Protein AF-A0AAU8K8F9-F1 (afdb_monomer)

Foldseek 3Di:
DDFDDCVLLVVADPLLSVLLVVLVVQLVVLVVQLVVLVVVLVVLVVVLVVLVVVVVVDDPVSVVSNVVSVVVSVVSVVSNLVSVLVLQFSLQLLLLSLLVLLLCLLVVHDHDDNVNNVVSNGRDALLSSLVSLPPQLCSRQVLVCQQPHDVVSVVSVVLSVVLNVLSVVLQCVQPPPPHPDHSVRSRRDGLSVSCPVPDDRSCPSNSVSSNVSSVCSSVSSSCSVDSDDGPDPPPPDD

Radius of gyration: 22.7 Å; Cα contacts (8 Å, |Δi|>4): 236; chains: 1; bounding box: 54×44×93 Å

Nearest PDB structures (foldseek):
  5n6x-assembly1_A  TM=7.831E-01  e=5.883E+00  Legionella pneumophila
  6o3e-assembly1_A  TM=3.656E-01  e=5.716E-01  Mus musculus
  6o3e-assembly1_B  TM=3.744E-01  e=8.239E-01  Mus musculus
  2b5u-assembly2_C  TM=4.979E-01  e=7.063E+00  Escherichia coli
  8dk2-assembly1_D  TM=2.639E-01  e=7.393E+00  Pseudomonas aeruginosa PA14

Solvent-accessible surface area (backbone atoms only — not comparable to full-atom values): 13123 Å² total; per-residue (Å²): 130,81,83,77,54,67,81,64,46,60,86,48,49,69,68,56,48,53,51,55,50,54,42,52,52,52,50,53,54,45,50,54,53,34,52,54,32,46,56,49,25,60,50,33,48,56,49,27,59,56,30,49,68,49,36,81,71,67,52,73,73,40,48,57,55,28,57,53,31,46,56,51,26,52,56,30,45,54,51,29,55,52,39,50,36,50,47,44,33,51,32,50,10,39,32,52,42,39,52,51,52,35,50,28,57,71,68,71,48,76,73,78,48,71,70,58,49,57,59,36,68,40,60,50,26,46,40,55,51,46,56,62,65,64,59,57,54,68,66,68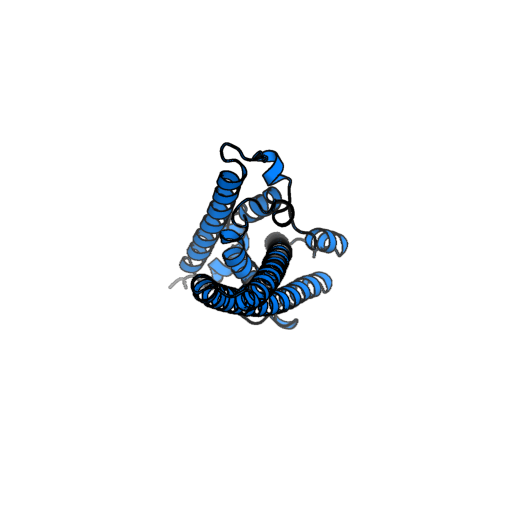,39,43,46,50,34,66,64,69,37,71,69,57,48,50,53,49,45,51,54,42,52,50,52,52,50,43,54,52,47,39,47,52,65,49,44,35,96,92,49,95,41,48,68,69,58,49,31,68,32,41,73,66,75,67,71,80,84,82,63,81,65,79,50,70,82,44,41,65,63,40,43,52,50,31,69,42,31,63,58,53,45,28,34,67,70,55,49,66,82,75,72,82,68,84,78,78,80,127

Sequence (238 aa):
MDFPGRSTLAGLSEPEYEALAAFDDVIGDLEHEWEAARATSRRLVRMMDAAERRLDNGTVALSLHFDALDQTASAALDLVSGLERLLCRYTTAYVATGLSILDRLVAGRPPLTPAELEVLRAEPSVGRLQELLEVPAEHRYAARAAASGPGELERYRDQRTQLLRSIESLYSNLTADGQAWTRVTVAAGRLSDMDDGTYDEPWADLVPPLLNLARQNPYEISVALDPGPAPDGPRRRR

Organism: NCBI:txid3156397

Structure (mmCIF, N/CA/C/O backbone):
data_AF-A0AAU8K8F9-F1
#
_entry.id   AF-A0AAU8K8F9-F1
#
loop_
_atom_site.group_PDB
_atom_site.id
_atom_site.type_symbol
_atom_site.label_atom_id
_atom_site.label_alt_id
_atom_site.label_comp_id
_atom_site.label_asym_id
_atom_site.label_entity_id
_atom_site.label_seq_id
_atom_site.pdbx_PDB_ins_code
_atom_site.Cartn_x
_atom_site.Cartn_y
_atom_site.Cartn_z
_atom_site.occupancy
_atom_site.B_iso_or_equiv
_atom_site.auth_seq_id
_atom_site.auth_comp_id
_atom_site.auth_asym_id
_atom_site.auth_atom_id
_atom_site.pdbx_PDB_model_num
ATOM 1 N N . MET A 1 1 ? 6.733 -11.418 7.492 1.00 62.06 1 MET A N 1
ATOM 2 C CA . MET A 1 1 ? 5.831 -11.919 8.548 1.00 62.06 1 MET A CA 1
ATOM 3 C C . MET A 1 1 ? 4.743 -12.651 7.816 1.00 62.06 1 MET A C 1
ATOM 5 O O . MET A 1 1 ? 4.244 -12.084 6.856 1.00 62.06 1 MET A O 1
ATOM 9 N N . ASP A 1 2 ? 4.446 -13.879 8.215 1.00 83.69 2 ASP A N 1
ATOM 10 C CA . ASP A 1 2 ? 3.395 -14.655 7.560 1.00 83.69 2 ASP A CA 1
ATOM 11 C C . ASP A 1 2 ? 2.024 -14.115 7.981 1.00 83.69 2 ASP A C 1
ATOM 13 O O . ASP A 1 2 ? 1.856 -13.667 9.124 1.00 83.69 2 ASP A O 1
ATOM 17 N N . PHE A 1 3 ? 1.053 -14.152 7.070 1.00 90.88 3 PHE A N 1
ATOM 18 C CA . PHE A 1 3 ? -0.307 -13.715 7.358 1.00 90.88 3 PHE A CA 1
ATOM 19 C C . PHE A 1 3 ? -0.928 -14.550 8.497 1.00 90.88 3 PHE A C 1
ATOM 21 O O . PHE A 1 3 ? -0.866 -15.785 8.464 1.00 90.88 3 PHE A O 1
ATOM 28 N N . PRO A 1 4 ? -1.542 -13.926 9.523 1.00 90.88 4 PRO A N 1
ATOM 29 C CA . PRO A 1 4 ? -2.139 -14.660 10.631 1.00 90.88 4 PRO A CA 1
ATOM 30 C C . PRO A 1 4 ? -3.297 -15.567 10.192 1.00 90.88 4 PRO A C 1
ATOM 32 O O . PRO A 1 4 ? -4.209 -15.161 9.470 1.00 90.88 4 PRO A O 1
ATOM 35 N N . GLY A 1 5 ? -3.315 -16.799 10.703 1.00 90.94 5 GLY A N 1
ATOM 36 C CA . GLY A 1 5 ? -4.408 -17.738 10.447 1.00 90.94 5 GLY A CA 1
ATOM 37 C C . GLY A 1 5 ? -5.750 -17.274 11.030 1.00 90.94 5 GLY A C 1
ATOM 38 O O . GLY A 1 5 ? -5.803 -16.493 11.984 1.00 90.94 5 GLY A O 1
ATOM 39 N N . ARG A 1 6 ? -6.858 -17.815 10.504 1.00 91.75 6 ARG A N 1
ATOM 40 C CA . ARG A 1 6 ? -8.232 -17.455 10.911 1.00 91.75 6 ARG A CA 1
ATOM 41 C C . ARG A 1 6 ? -8.471 -17.516 12.422 1.00 91.75 6 ARG A C 1
ATOM 43 O O . ARG A 1 6 ? -9.186 -16.673 12.954 1.00 91.75 6 ARG A O 1
ATOM 50 N N . SER A 1 7 ? -7.856 -18.472 13.121 1.00 90.31 7 SER A N 1
ATOM 51 C CA . SER A 1 7 ? -7.960 -18.610 14.581 1.00 90.31 7 SER A CA 1
ATOM 52 C C . SER A 1 7 ? -7.385 -17.414 15.342 1.00 90.31 7 SER A C 1
ATOM 54 O O . SER A 1 7 ? -7.923 -17.038 16.377 1.00 90.31 7 SER A O 1
ATOM 56 N N . THR A 1 8 ? -6.317 -16.802 14.829 1.00 90.12 8 THR A N 1
ATOM 57 C CA . THR A 1 8 ? -5.676 -15.616 15.418 1.00 90.12 8 THR A CA 1
ATOM 58 C C . THR A 1 8 ? -6.502 -14.351 15.176 1.00 90.12 8 THR A C 1
ATOM 60 O O . THR A 1 8 ? -6.462 -13.418 15.970 1.00 90.12 8 THR A O 1
ATOM 63 N N . LEU A 1 9 ? -7.299 -14.334 14.105 1.00 91.88 9 LEU A N 1
ATOM 64 C CA . LEU A 1 9 ? -8.176 -13.226 13.719 1.00 91.88 9 LEU A CA 1
ATOM 65 C C . LEU A 1 9 ? -9.661 -13.553 13.949 1.00 91.88 9 LEU A C 1
ATOM 67 O O . LEU A 1 9 ? -10.530 -13.066 13.227 1.00 91.88 9 LEU A O 1
ATOM 71 N N . ALA A 1 10 ? -9.976 -14.389 14.943 1.00 88.75 10 ALA A N 1
ATOM 72 C CA . ALA A 1 10 ? -11.322 -14.933 15.145 1.00 88.75 10 ALA A CA 1
ATOM 73 C C . ALA A 1 10 ? -12.407 -13.870 15.418 1.00 88.75 10 ALA A C 1
ATOM 75 O O . ALA A 1 10 ? -13.578 -14.112 15.140 1.00 88.75 10 ALA A O 1
ATOM 76 N N . GLY A 1 11 ? -12.040 -12.687 15.927 1.00 88.56 11 GLY A N 1
ATOM 77 C CA . GLY A 1 11 ? -12.973 -11.570 16.132 1.00 88.56 11 GLY A CA 1
ATOM 78 C C . GLY A 1 11 ? -13.193 -10.670 14.907 1.00 88.56 11 GLY A C 1
ATOM 79 O O . GLY A 1 11 ? -13.899 -9.663 15.003 1.00 88.56 11 GLY A O 1
ATOM 80 N N . LEU A 1 12 ? -12.605 -11.006 13.755 1.00 95.75 12 LEU A N 1
ATOM 81 C CA . LEU A 1 12 ? -12.994 -10.429 12.469 1.00 95.75 12 LEU A CA 1
ATOM 82 C C . LEU A 1 12 ? -14.210 -11.153 11.896 1.00 95.75 12 LEU A C 1
ATOM 84 O O . LEU A 1 12 ? -14.333 -12.381 12.002 1.00 95.75 12 LEU A O 1
ATOM 88 N N . SER A 1 13 ? -15.075 -10.396 11.224 1.00 96.56 13 SER A N 1
ATOM 89 C CA . SER A 1 13 ? -16.074 -10.999 10.344 1.00 96.56 13 SER A CA 1
ATOM 90 C C . SER A 1 13 ? -15.395 -11.724 9.178 1.00 96.56 13 SER A C 1
ATOM 92 O O . SER A 1 13 ? -14.243 -11.439 8.846 1.00 96.56 13 SER A O 1
ATOM 94 N N . GLU A 1 14 ? -16.102 -12.670 8.557 1.00 96.38 14 GLU A N 1
ATOM 95 C CA . GLU A 1 14 ? -15.572 -13.393 7.393 1.00 96.38 14 GLU A CA 1
ATOM 96 C C . GLU A 1 14 ? -15.146 -12.449 6.255 1.00 96.38 14 GLU A C 1
ATOM 98 O O . GLU A 1 14 ? -14.004 -12.562 5.816 1.00 96.38 14 GLU A O 1
ATOM 103 N N . PRO A 1 15 ? -15.955 -11.441 5.859 1.00 97.19 15 PRO A N 1
ATOM 104 C CA . PRO A 1 15 ? -15.568 -10.531 4.782 1.00 97.19 15 PRO A CA 1
ATOM 105 C C . PRO A 1 15 ? -14.297 -9.725 5.079 1.00 97.19 15 PRO A C 1
ATOM 107 O O . PRO A 1 15 ? -13.499 -9.474 4.184 1.00 97.19 15 PRO A O 1
ATOM 110 N N . GLU A 1 16 ? -14.084 -9.315 6.332 1.00 97.88 16 GLU A N 1
ATOM 111 C CA . GLU A 1 16 ? -12.874 -8.580 6.721 1.00 97.88 16 GLU A CA 1
ATOM 112 C C . GLU A 1 16 ? -11.628 -9.462 6.671 1.00 97.88 16 GLU A C 1
ATOM 114 O O . GLU A 1 16 ? -10.577 -9.010 6.222 1.00 97.88 16 GLU A O 1
ATOM 119 N N . TYR A 1 17 ? -11.744 -10.712 7.128 1.00 97.50 17 TYR A N 1
ATOM 120 C CA . TYR A 1 17 ? -10.649 -11.673 7.054 1.00 97.50 17 TYR A CA 1
ATOM 121 C C . TYR A 1 17 ? -10.282 -11.974 5.598 1.00 97.50 17 TYR A C 1
ATOM 123 O O . TYR A 1 17 ? -9.114 -11.858 5.232 1.00 97.50 17 TYR A O 1
ATOM 131 N N . GLU A 1 18 ? -11.277 -12.294 4.766 1.00 96.62 18 GLU A N 1
ATOM 132 C CA . GLU A 1 18 ? -11.080 -12.571 3.340 1.00 96.62 18 GLU A CA 1
ATOM 133 C C . GLU A 1 18 ? -10.477 -11.371 2.603 1.00 96.62 18 GLU A C 1
ATOM 135 O O . GLU A 1 18 ? -9.586 -11.549 1.776 1.00 96.62 18 GLU A O 1
ATOM 140 N N . ALA A 1 19 ? -10.907 -10.144 2.921 1.00 97.25 19 ALA A N 1
ATOM 141 C CA . ALA A 1 19 ? -10.340 -8.940 2.324 1.00 97.25 19 ALA A CA 1
ATOM 142 C C . ALA A 1 19 ? -8.848 -8.783 2.655 1.00 97.25 19 ALA A C 1
ATOM 144 O O . ALA A 1 19 ? -8.050 -8.559 1.748 1.00 97.25 19 ALA A O 1
ATOM 145 N N . LEU A 1 20 ? -8.461 -8.919 3.931 1.00 97.25 20 LEU A N 1
ATOM 146 C CA . LEU A 1 20 ? -7.058 -8.812 4.348 1.00 97.25 20 LEU A CA 1
ATOM 147 C C . LEU A 1 20 ? -6.196 -9.927 3.738 1.00 97.25 20 LEU A C 1
ATOM 149 O O . LEU A 1 20 ? -5.110 -9.637 3.249 1.00 97.25 20 LEU A O 1
ATOM 153 N N . ALA A 1 21 ? -6.691 -11.169 3.727 1.00 96.69 21 ALA A N 1
ATOM 154 C CA . ALA A 1 21 ? -5.981 -12.305 3.139 1.00 96.69 21 ALA A CA 1
ATOM 155 C C . ALA A 1 21 ? -5.769 -12.115 1.629 1.00 96.69 21 ALA A C 1
ATOM 157 O O . ALA A 1 21 ? -4.656 -12.258 1.138 1.00 96.69 21 ALA A O 1
ATOM 158 N N . ALA A 1 22 ? -6.811 -11.693 0.905 1.00 96.81 22 ALA A N 1
ATOM 159 C CA . ALA A 1 22 ? -6.713 -11.440 -0.529 1.00 96.81 22 ALA A CA 1
ATOM 160 C C . ALA A 1 22 ? -5.727 -10.310 -0.866 1.00 96.81 22 ALA A C 1
ATOM 162 O O . ALA A 1 22 ? -5.051 -10.378 -1.890 1.00 96.81 22 ALA A O 1
ATOM 163 N N . PHE A 1 23 ? -5.638 -9.264 -0.035 1.00 97.44 23 PHE A N 1
ATOM 164 C CA . PHE A 1 23 ? -4.612 -8.236 -0.216 1.00 97.44 23 PHE A CA 1
ATOM 165 C C . PHE A 1 23 ? -3.202 -8.777 0.013 1.00 97.44 23 PHE A C 1
ATOM 167 O O . PHE A 1 23 ? -2.311 -8.432 -0.760 1.00 97.44 23 PHE A O 1
ATOM 174 N N . ASP A 1 24 ? -3.005 -9.595 1.049 1.00 95.94 24 ASP A N 1
ATOM 175 C CA . ASP A 1 24 ? -1.705 -10.194 1.359 1.00 95.94 24 ASP A CA 1
ATOM 176 C C . ASP A 1 24 ? -1.206 -11.074 0.205 1.00 95.94 24 ASP A C 1
ATOM 178 O O . ASP A 1 24 ? -0.086 -10.875 -0.267 1.00 95.94 24 ASP A O 1
ATOM 182 N N . ASP A 1 25 ? -2.079 -11.941 -0.320 1.00 96.31 25 ASP A N 1
ATOM 183 C CA . ASP A 1 25 ? -1.790 -12.807 -1.467 1.00 96.31 25 ASP A CA 1
ATOM 184 C C . ASP A 1 25 ? -1.427 -11.983 -2.714 1.00 96.31 25 ASP A C 1
ATOM 186 O O . ASP A 1 25 ? -0.367 -12.176 -3.310 1.00 96.31 25 ASP A O 1
ATOM 190 N N . VAL A 1 26 ? -2.267 -11.004 -3.083 1.00 96.94 26 VAL A N 1
ATOM 191 C CA . VAL A 1 26 ? -2.041 -10.160 -4.272 1.00 96.94 26 VAL A CA 1
ATOM 192 C C . VAL A 1 26 ? -0.736 -9.378 -4.167 1.00 96.94 26 VAL A C 1
ATOM 194 O O . VAL A 1 26 ? -0.014 -9.246 -5.152 1.00 96.94 26 VAL A O 1
ATOM 197 N N . ILE A 1 27 ? -0.425 -8.833 -2.993 1.00 95.75 27 ILE A N 1
ATOM 198 C CA . ILE A 1 27 ? 0.813 -8.079 -2.783 1.00 95.75 27 ILE A CA 1
ATOM 199 C C . ILE A 1 27 ? 2.029 -9.004 -2.831 1.00 95.75 27 ILE A C 1
ATOM 201 O O . ILE A 1 27 ? 3.025 -8.638 -3.453 1.00 95.75 27 ILE A O 1
ATOM 205 N N . GLY A 1 28 ? 1.934 -10.205 -2.253 1.00 95.25 28 GLY A N 1
ATOM 206 C CA . GLY A 1 28 ? 2.978 -11.223 -2.348 1.00 95.25 28 GLY A CA 1
ATOM 207 C C . GLY A 1 28 ? 3.293 -11.604 -3.796 1.00 95.25 28 GLY A C 1
ATOM 208 O O . GLY A 1 28 ? 4.461 -11.581 -4.194 1.00 95.25 28 GLY A O 1
ATOM 209 N N . ASP A 1 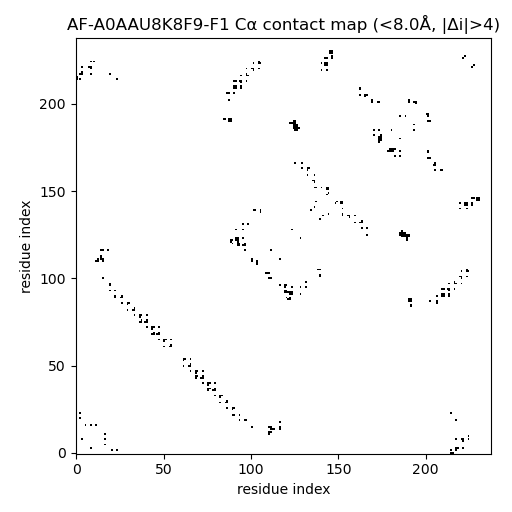29 ? 2.260 -11.876 -4.596 1.00 96.88 29 ASP A N 1
ATOM 210 C CA . ASP A 1 29 ? 2.400 -12.192 -6.020 1.00 96.88 29 ASP A CA 1
ATOM 211 C C . ASP A 1 29 ? 3.001 -11.012 -6.803 1.00 96.88 29 ASP A C 1
ATOM 213 O O . ASP A 1 29 ? 3.947 -11.181 -7.575 1.00 96.88 29 ASP A O 1
ATOM 217 N N . LEU A 1 30 ? 2.503 -9.792 -6.574 1.00 96.12 30 LEU A N 1
ATOM 218 C CA . LEU A 1 30 ? 2.995 -8.593 -7.258 1.00 96.12 30 LEU A CA 1
ATOM 219 C C . LEU A 1 30 ? 4.447 -8.261 -6.905 1.00 96.12 30 LEU A C 1
ATOM 221 O O . LEU A 1 30 ? 5.194 -7.843 -7.786 1.00 96.12 30 LEU A O 1
ATOM 225 N N . GLU A 1 31 ? 4.867 -8.435 -5.651 1.00 94.06 31 GLU A N 1
ATOM 226 C CA . GLU A 1 31 ? 6.264 -8.234 -5.255 1.00 94.06 31 GLU A CA 1
ATOM 227 C C . GLU A 1 31 ? 7.185 -9.225 -5.961 1.00 94.06 31 GLU A C 1
ATOM 229 O O . GLU A 1 31 ? 8.240 -8.827 -6.458 1.00 94.06 31 GLU A O 1
ATOM 234 N N . HIS A 1 32 ? 6.774 -10.492 -6.058 1.00 95.31 32 HIS A N 1
ATOM 235 C CA . HIS A 1 32 ? 7.549 -11.510 -6.759 1.00 95.31 32 HIS A CA 1
ATOM 236 C C . HIS A 1 32 ? 7.735 -11.161 -8.240 1.00 95.31 32 HIS A C 1
ATOM 238 O O . HIS A 1 32 ? 8.862 -11.147 -8.749 1.00 95.31 32 HIS A O 1
ATOM 244 N N . GLU A 1 33 ? 6.640 -10.825 -8.922 1.00 97.44 33 GLU A N 1
ATOM 245 C CA . GLU A 1 33 ? 6.670 -10.441 -10.334 1.00 97.44 33 GLU A CA 1
ATOM 246 C C . GLU A 1 33 ? 7.468 -9.151 -10.554 1.00 97.44 33 GLU A C 1
ATOM 248 O O . GLU A 1 33 ? 8.258 -9.049 -11.496 1.00 97.44 33 GLU A O 1
ATOM 253 N N . TRP A 1 34 ? 7.335 -8.174 -9.657 1.00 94.56 34 TRP A N 1
ATOM 254 C CA . TRP A 1 34 ? 8.087 -6.925 -9.719 1.00 94.56 34 TRP A CA 1
ATOM 255 C C . TRP A 1 34 ? 9.595 -7.146 -9.564 1.00 94.56 34 TRP A C 1
ATOM 257 O O . TRP A 1 34 ? 10.388 -6.610 -10.343 1.00 94.56 34 TRP A O 1
ATOM 267 N N . GLU A 1 35 ? 10.022 -7.974 -8.609 1.00 94.00 35 GLU A N 1
ATOM 268 C CA . GLU A 1 35 ? 11.433 -8.324 -8.437 1.00 94.00 35 GLU A CA 1
ATOM 269 C C . GLU A 1 35 ? 11.998 -9.047 -9.669 1.00 94.00 35 GLU A C 1
ATOM 271 O O . GLU A 1 35 ? 13.098 -8.718 -10.139 1.00 94.00 35 GLU A O 1
ATOM 276 N N . ALA A 1 36 ? 11.234 -9.986 -10.237 1.00 96.62 36 ALA A N 1
ATOM 277 C CA . ALA A 1 36 ? 11.601 -10.701 -11.456 1.00 96.62 36 ALA A CA 1
ATOM 278 C C . ALA A 1 36 ? 11.727 -9.755 -12.666 1.00 96.62 36 ALA A C 1
ATOM 280 O O . ALA A 1 36 ? 12.718 -9.814 -13.414 1.00 96.62 36 ALA A O 1
ATOM 281 N N . ALA A 1 37 ? 10.773 -8.835 -12.832 1.00 95.25 37 ALA A N 1
ATOM 282 C CA . ALA A 1 37 ? 10.792 -7.815 -13.875 1.00 95.25 37 ALA A CA 1
ATOM 283 C C . ALA A 1 37 ? 12.002 -6.881 -13.718 1.00 95.25 37 ALA A C 1
ATOM 285 O O . ALA A 1 37 ? 12.750 -6.670 -14.678 1.00 95.25 37 ALA A O 1
ATOM 286 N N . ARG A 1 38 ? 12.295 -6.407 -12.499 1.00 93.69 38 ARG A N 1
ATOM 287 C CA . ARG A 1 38 ? 13.470 -5.560 -12.222 1.00 93.69 38 ARG A CA 1
ATOM 288 C C . ARG A 1 38 ? 14.785 -6.267 -12.508 1.00 93.69 38 ARG A C 1
ATOM 290 O O . ARG A 1 38 ? 15.698 -5.664 -13.077 1.00 93.69 38 ARG A O 1
ATOM 297 N N . ALA A 1 39 ? 14.915 -7.537 -12.130 1.00 95.56 39 ALA A N 1
ATOM 298 C CA . ALA A 1 39 ? 16.106 -8.324 -12.436 1.00 95.56 39 ALA A CA 1
ATOM 299 C C . ALA A 1 39 ? 16.315 -8.456 -13.955 1.00 95.56 39 ALA A C 1
ATOM 301 O O . ALA A 1 39 ? 17.440 -8.301 -14.448 1.00 95.56 39 ALA A O 1
ATOM 302 N N . THR A 1 40 ? 15.226 -8.680 -14.693 1.00 96.12 40 THR A N 1
ATOM 303 C CA . THR A 1 40 ? 15.224 -8.779 -16.156 1.00 96.12 40 THR A CA 1
ATOM 304 C C . THR A 1 40 ? 15.587 -7.451 -16.814 1.00 96.12 40 THR A C 1
ATOM 306 O O . THR A 1 40 ? 16.508 -7.427 -17.632 1.00 96.12 40 THR A O 1
ATOM 309 N N . SER A 1 41 ? 14.959 -6.346 -16.408 1.00 94.31 41 SER A N 1
ATOM 310 C CA . SER A 1 41 ? 15.266 -4.996 -16.896 1.00 94.31 41 SER A CA 1
ATOM 311 C C . SER A 1 41 ? 16.744 -4.640 -16.678 1.00 94.31 41 SER A C 1
ATOM 313 O O . SER A 1 41 ? 17.465 -4.352 -17.633 1.00 94.31 41 SER A O 1
ATOM 315 N N . ARG A 1 42 ? 17.281 -4.825 -15.460 1.00 94.00 42 ARG A N 1
ATOM 316 C CA . ARG A 1 42 ? 18.715 -4.591 -15.168 1.00 94.00 42 ARG A CA 1
ATOM 317 C C . ARG A 1 42 ? 19.654 -5.443 -16.021 1.00 94.00 42 ARG A C 1
ATOM 319 O O . ARG A 1 42 ? 20.785 -5.047 -16.305 1.00 94.00 42 ARG A O 1
ATOM 326 N N . ARG A 1 43 ? 19.257 -6.670 -16.369 1.00 96.31 43 ARG A N 1
ATOM 327 C CA . ARG A 1 43 ? 20.040 -7.520 -17.277 1.00 96.31 43 ARG A CA 1
ATOM 328 C C . ARG A 1 43 ? 20.036 -6.942 -18.693 1.00 96.31 43 ARG A C 1
ATOM 330 O O . ARG A 1 43 ? 21.108 -6.870 -19.284 1.00 96.31 43 ARG A O 1
ATOM 337 N N . LEU A 1 44 ? 18.874 -6.537 -19.202 1.00 94.00 44 LEU A N 1
ATOM 338 C CA . LEU A 1 44 ? 18.714 -5.981 -20.548 1.00 94.00 44 LEU A CA 1
ATOM 339 C C . LEU A 1 44 ? 19.471 -4.663 -20.717 1.00 94.00 44 LEU A C 1
ATOM 341 O O . LEU A 1 44 ? 20.231 -4.550 -21.671 1.00 94.00 44 LEU A O 1
ATOM 345 N N . VAL A 1 45 ? 19.388 -3.750 -19.744 1.00 90.69 45 VAL A N 1
ATOM 346 C CA . VAL A 1 45 ? 20.170 -2.499 -19.742 1.00 90.69 45 VAL A CA 1
ATOM 347 C C . VAL A 1 45 ? 21.671 -2.792 -19.843 1.00 90.69 45 VAL A C 1
ATOM 349 O O . VAL A 1 45 ? 22.348 -2.286 -20.7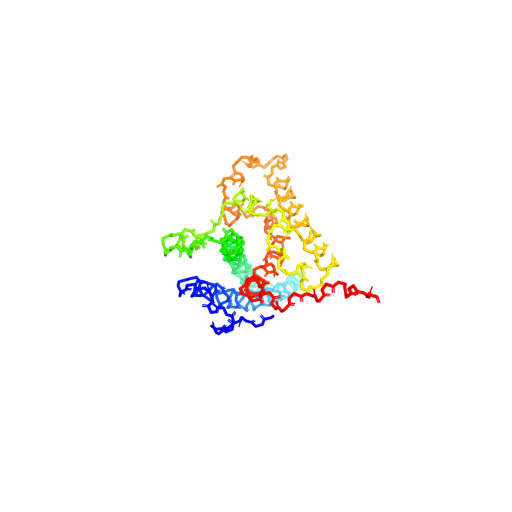27 1.00 90.69 45 VAL A O 1
ATOM 352 N N . ARG A 1 46 ? 22.201 -3.729 -19.043 1.00 92.75 46 ARG A N 1
ATOM 353 C CA . ARG A 1 46 ? 23.627 -4.110 -19.133 1.00 92.75 46 ARG A CA 1
ATOM 354 C C . ARG A 1 46 ? 24.015 -4.723 -20.480 1.00 92.75 46 ARG A C 1
ATOM 356 O O . ARG A 1 46 ? 25.160 -4.579 -20.914 1.00 92.75 46 ARG A O 1
ATOM 363 N N . MET A 1 47 ? 23.105 -5.466 -21.113 1.00 92.44 47 MET A N 1
ATOM 364 C CA . MET A 1 47 ? 23.327 -6.014 -22.453 1.00 92.44 47 MET A CA 1
ATOM 365 C C . MET A 1 47 ? 23.329 -4.903 -23.503 1.00 92.44 47 MET A C 1
ATOM 367 O O . MET A 1 47 ? 24.194 -4.922 -24.378 1.00 92.44 47 MET A O 1
ATOM 371 N N . MET A 1 48 ? 22.414 -3.940 -23.379 1.00 91.19 48 MET A N 1
ATOM 372 C CA . MET A 1 48 ? 22.320 -2.749 -24.219 1.00 91.19 48 MET A CA 1
ATOM 373 C C . MET A 1 48 ? 23.597 -1.906 -24.116 1.00 91.19 48 MET A C 1
ATOM 375 O O . MET A 1 48 ? 24.247 -1.715 -25.138 1.00 91.19 48 MET A O 1
ATOM 379 N N . ASP A 1 49 ? 24.068 -1.575 -22.906 1.00 89.06 49 ASP A N 1
ATOM 380 C CA . ASP A 1 49 ? 25.341 -0.861 -22.683 1.00 89.06 49 ASP A CA 1
ATOM 381 C C . ASP A 1 49 ? 26.533 -1.586 -23.338 1.00 89.06 49 ASP A C 1
ATOM 383 O O . ASP A 1 49 ? 27.503 -0.993 -23.812 1.00 89.06 49 ASP A O 1
ATOM 387 N N . ALA A 1 50 ? 26.516 -2.924 -23.328 1.00 88.12 50 ALA A N 1
ATOM 388 C CA . ALA A 1 50 ? 27.559 -3.729 -23.954 1.00 88.12 50 ALA A CA 1
ATOM 389 C C . ALA A 1 50 ? 27.442 -3.778 -25.485 1.00 88.12 50 ALA A C 1
ATOM 391 O O . ALA A 1 50 ? 28.460 -3.968 -26.153 1.00 88.12 50 ALA A O 1
ATOM 392 N N . ALA A 1 51 ? 26.236 -3.659 -26.038 1.00 86.56 51 ALA A N 1
ATOM 393 C CA . ALA A 1 51 ? 26.002 -3.552 -27.473 1.00 86.56 51 ALA A CA 1
ATOM 394 C C . ALA A 1 51 ? 26.359 -2.152 -27.993 1.00 86.56 51 ALA A C 1
ATOM 396 O O . ALA A 1 51 ? 27.039 -2.063 -29.013 1.00 86.56 51 ALA A O 1
ATOM 397 N N . GLU A 1 52 ? 26.026 -1.099 -27.245 1.00 85.00 52 GLU A N 1
ATOM 398 C CA . GLU A 1 52 ? 26.380 0.296 -27.533 1.00 85.00 52 GLU A CA 1
ATOM 399 C C . GLU A 1 52 ? 27.898 0.464 -27.684 1.00 85.00 52 GLU A C 1
ATOM 401 O O . GLU A 1 52 ? 28.388 0.869 -28.735 1.00 85.00 52 GLU A O 1
ATOM 406 N N . ARG A 1 53 ? 28.676 -0.029 -26.708 1.00 83.19 53 ARG A N 1
ATOM 407 C CA . ARG A 1 53 ? 30.153 -0.027 -26.771 1.00 83.19 53 ARG A CA 1
ATOM 408 C C . ARG A 1 53 ? 30.734 -0.754 -27.987 1.00 83.19 53 ARG A C 1
ATOM 410 O O . ARG A 1 53 ? 31.890 -0.542 -28.350 1.00 83.19 53 ARG A O 1
ATOM 417 N N . ARG A 1 54 ? 29.995 -1.697 -28.580 1.00 78.25 54 ARG A N 1
ATOM 418 C CA . ARG A 1 54 ? 30.422 -2.394 -29.805 1.00 78.25 54 ARG A CA 1
ATOM 419 C C . ARG A 1 54 ? 30.039 -1.602 -31.051 1.00 78.25 54 ARG A C 1
ATOM 421 O O . ARG A 1 54 ? 30.788 -1.651 -32.022 1.00 78.25 54 ARG A O 1
ATOM 428 N N . LEU A 1 55 ? 28.926 -0.876 -31.013 1.00 75.38 55 LEU A N 1
ATOM 429 C CA . LEU A 1 55 ? 28.452 0.017 -32.071 1.00 75.38 55 LEU A CA 1
ATOM 430 C C . LEU A 1 55 ? 29.462 1.119 -32.391 1.00 75.38 55 LEU A C 1
ATOM 432 O O . LEU A 1 55 ? 29.713 1.370 -33.569 1.00 75.38 55 LEU A O 1
ATOM 436 N N . ASP A 1 56 ? 30.138 1.646 -31.366 1.00 68.31 56 ASP A N 1
ATOM 437 C CA . ASP A 1 56 ? 31.255 2.593 -31.505 1.00 68.31 56 ASP A CA 1
ATOM 438 C C . ASP A 1 56 ? 32.406 2.061 -32.387 1.00 68.31 56 ASP A C 1
ATOM 440 O O . ASP A 1 56 ? 33.197 2.836 -32.923 1.00 68.31 56 ASP A O 1
ATOM 444 N N . ASN A 1 57 ? 32.483 0.738 -32.596 1.00 67.50 57 ASN A N 1
ATOM 445 C CA . ASN A 1 57 ? 33.484 0.071 -33.438 1.00 67.50 57 ASN A CA 1
ATOM 446 C C . ASN A 1 57 ? 32.977 -0.282 -34.859 1.00 67.50 57 ASN A C 1
ATOM 448 O O . ASN A 1 57 ? 33.694 -0.934 -35.618 1.00 67.50 57 ASN A O 1
ATOM 452 N N . GLY A 1 58 ? 31.767 0.158 -35.232 1.00 60.25 58 GLY A N 1
ATOM 453 C CA . GLY A 1 58 ? 31.323 0.359 -36.618 1.00 60.25 58 GLY A CA 1
ATOM 454 C C . GLY A 1 58 ? 30.991 -0.884 -37.454 1.00 60.25 58 GLY A C 1
ATOM 455 O O . GLY A 1 58 ? 31.761 -1.254 -38.335 1.00 60.25 58 GLY A O 1
ATOM 456 N N . THR A 1 59 ? 29.792 -1.468 -37.29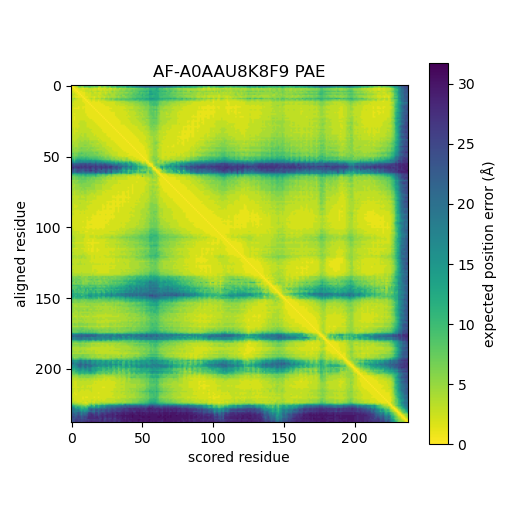1 1.00 63.72 59 THR A N 1
ATOM 457 C CA . THR A 1 59 ? 29.132 -2.291 -38.339 1.00 63.72 59 THR A CA 1
ATOM 458 C C . THR A 1 59 ? 27.596 -2.260 -38.241 1.00 63.72 59 THR A C 1
ATOM 460 O O . THR A 1 59 ? 27.033 -2.178 -37.155 1.00 63.72 59 THR A O 1
ATOM 463 N N . VAL A 1 60 ? 26.899 -2.400 -39.380 1.00 62.66 60 VAL A N 1
ATOM 464 C CA . VAL A 1 60 ? 25.417 -2.393 -39.489 1.00 62.66 60 VAL A CA 1
ATOM 465 C C . VAL A 1 60 ? 24.744 -3.515 -38.678 1.00 62.66 60 VAL A C 1
ATOM 467 O O . VAL A 1 60 ? 23.685 -3.308 -38.097 1.00 62.66 60 VAL A O 1
ATOM 470 N N . ALA A 1 61 ? 25.365 -4.696 -38.577 1.00 62.75 61 ALA A N 1
ATOM 471 C CA . ALA A 1 61 ? 24.841 -5.804 -37.769 1.00 62.75 61 ALA A CA 1
ATOM 472 C C . ALA A 1 61 ? 24.850 -5.505 -36.256 1.00 62.75 61 ALA A C 1
ATOM 474 O O . ALA A 1 61 ? 24.032 -6.051 -35.517 1.00 62.75 61 ALA A O 1
ATOM 475 N N . LEU A 1 62 ? 25.751 -4.627 -35.796 1.00 66.38 62 LEU A N 1
ATOM 476 C CA . LEU A 1 62 ? 25.790 -4.173 -34.403 1.00 66.38 62 LEU A CA 1
ATOM 477 C C . LEU A 1 62 ? 24.665 -3.171 -34.105 1.00 66.38 62 LEU A C 1
ATOM 479 O O . LEU A 1 62 ? 24.174 -3.173 -32.981 1.00 66.38 62 LEU A O 1
ATOM 483 N N . SER A 1 63 ? 24.199 -2.421 -35.116 1.00 76.12 63 SER A N 1
ATOM 484 C CA . SER A 1 63 ? 23.003 -1.567 -35.022 1.00 76.12 63 SER A CA 1
ATOM 485 C C . SER A 1 63 ? 21.749 -2.394 -34.749 1.00 76.12 63 SER A C 1
ATOM 487 O O . SER A 1 63 ? 21.083 -2.163 -33.753 1.00 76.12 63 SER A O 1
ATOM 489 N N . LEU A 1 64 ? 21.487 -3.442 -35.547 1.00 82.38 64 LEU A N 1
ATOM 490 C CA . LEU A 1 64 ? 20.292 -4.285 -35.375 1.00 82.38 64 LEU A CA 1
ATOM 491 C C . LEU A 1 64 ? 20.214 -4.930 -33.980 1.00 82.38 64 LEU A C 1
ATOM 493 O O . LEU A 1 64 ? 19.141 -5.037 -33.394 1.00 82.38 64 LEU A O 1
ATOM 497 N N . HIS A 1 65 ? 21.351 -5.396 -33.460 1.00 85.81 65 HIS A N 1
ATOM 498 C CA . HIS A 1 65 ? 21.407 -6.015 -32.138 1.00 85.81 65 HIS A CA 1
ATOM 499 C C . HIS A 1 65 ? 21.145 -5.003 -31.016 1.00 85.81 65 HIS A C 1
ATOM 501 O O . HIS A 1 65 ? 20.443 -5.334 -30.065 1.00 85.81 65 HIS A O 1
ATOM 507 N N . PHE A 1 66 ? 21.682 -3.788 -31.126 1.00 89.00 66 PHE A N 1
ATOM 508 C CA . PHE A 1 66 ? 21.401 -2.718 -30.174 1.00 89.00 66 PHE A CA 1
ATOM 509 C C . PHE A 1 66 ? 19.943 -2.272 -30.237 1.00 89.00 66 PHE A C 1
ATOM 511 O O . PHE A 1 66 ? 19.297 -2.271 -29.200 1.00 89.00 66 PHE A O 1
ATOM 518 N N . ASP A 1 67 ? 19.398 -2.022 -31.430 1.00 90.06 67 ASP A N 1
ATOM 519 C CA . ASP A 1 67 ? 18.003 -1.594 -31.603 1.00 90.06 67 ASP A CA 1
ATOM 520 C C . ASP A 1 67 ? 17.016 -2.621 -31.019 1.00 90.06 67 ASP A C 1
ATOM 522 O O . ASP A 1 67 ? 15.990 -2.263 -30.442 1.00 90.06 67 ASP A O 1
ATOM 526 N N . ALA A 1 68 ? 17.327 -3.919 -31.142 1.00 91.69 68 ALA A N 1
ATOM 527 C CA . ALA A 1 68 ? 16.536 -4.983 -30.528 1.00 91.69 68 ALA A CA 1
ATOM 528 C C . ALA A 1 68 ? 16.647 -4.988 -28.993 1.00 91.69 68 ALA A C 1
ATOM 530 O O . ALA A 1 68 ? 15.659 -5.251 -28.304 1.00 91.69 68 ALA A O 1
ATOM 531 N N . LEU A 1 69 ? 17.837 -4.720 -28.447 1.00 93.38 69 LEU A N 1
ATOM 532 C CA . LEU A 1 69 ? 18.051 -4.642 -27.001 1.00 93.38 69 LEU A CA 1
ATOM 533 C C . LEU A 1 69 ? 17.406 -3.404 -26.389 1.00 93.38 69 LEU A C 1
ATOM 535 O O . LEU A 1 69 ? 16.818 -3.539 -25.323 1.00 93.38 69 LEU A O 1
ATOM 539 N N . ASP A 1 70 ? 17.471 -2.262 -27.069 1.00 91.94 70 ASP A N 1
ATOM 540 C CA . ASP A 1 70 ? 16.813 -1.014 -26.682 1.00 91.94 70 ASP A CA 1
ATOM 541 C C . ASP A 1 70 ? 15.297 -1.219 -26.573 1.00 91.94 70 ASP A C 1
ATOM 543 O O . ASP A 1 70 ? 14.738 -1.119 -25.484 1.00 91.94 70 ASP A O 1
ATOM 547 N N . GLN A 1 71 ? 14.653 -1.708 -27.640 1.00 94.06 71 GLN A N 1
ATOM 548 C CA . GLN A 1 71 ? 13.215 -2.013 -27.625 1.00 94.06 71 GLN A CA 1
ATOM 549 C C . GLN A 1 71 ? 12.824 -3.021 -26.533 1.00 94.06 71 GLN A C 1
ATOM 551 O O . GLN A 1 71 ? 11.784 -2.879 -25.888 1.00 94.06 71 GLN A O 1
ATOM 556 N N . THR A 1 72 ? 13.649 -4.048 -26.303 1.00 93.75 72 THR A N 1
ATOM 557 C CA . THR A 1 72 ? 13.375 -5.044 -25.255 1.00 93.75 72 THR A CA 1
ATOM 558 C C . THR A 1 72 ? 13.570 -4.452 -23.855 1.00 93.75 72 THR A C 1
ATOM 560 O O . THR A 1 72 ? 12.818 -4.787 -22.941 1.00 93.75 72 THR A O 1
ATOM 563 N N . ALA A 1 73 ? 14.566 -3.582 -23.668 1.00 92.31 73 ALA A N 1
ATOM 564 C CA . ALA A 1 73 ? 14.811 -2.885 -22.411 1.00 92.31 73 ALA A CA 1
ATOM 565 C C . ALA A 1 73 ? 13.667 -1.915 -22.089 1.00 92.31 73 ALA A C 1
ATOM 567 O O . ALA A 1 73 ? 13.173 -1.954 -20.964 1.00 92.31 73 ALA A O 1
ATOM 568 N N . SER A 1 74 ? 13.185 -1.141 -23.067 1.00 91.19 74 SER A N 1
ATOM 569 C CA . SER A 1 74 ? 12.005 -0.280 -22.913 1.00 91.19 74 SER A CA 1
ATOM 570 C C . SER A 1 74 ? 10.771 -1.083 -22.506 1.00 91.19 74 SER A C 1
ATOM 572 O O . SER A 1 74 ? 10.158 -0.777 -21.491 1.00 91.19 74 SER A O 1
ATOM 574 N N . ALA A 1 75 ? 10.469 -2.187 -23.200 1.00 94.06 75 ALA A N 1
ATOM 575 C CA . ALA A 1 75 ? 9.330 -3.038 -22.843 1.00 94.06 75 ALA A CA 1
ATOM 576 C C . ALA A 1 75 ? 9.449 -3.640 -21.427 1.00 94.06 75 ALA A C 1
ATOM 578 O O . ALA A 1 75 ? 8.451 -3.829 -20.732 1.00 94.06 75 ALA A O 1
ATOM 579 N N . ALA A 1 76 ? 10.670 -3.952 -20.980 1.00 94.06 76 ALA A N 1
ATOM 580 C CA . ALA A 1 76 ? 10.903 -4.427 -19.621 1.00 94.06 76 ALA A CA 1
ATOM 581 C C . ALA A 1 76 ? 10.741 -3.316 -18.571 1.00 94.06 76 ALA A C 1
ATOM 583 O O . ALA A 1 76 ? 10.304 -3.611 -17.461 1.00 94.06 76 ALA A O 1
ATOM 584 N N . LEU A 1 77 ? 11.088 -2.068 -18.899 1.00 90.69 77 LEU A N 1
ATOM 585 C CA . LEU A 1 77 ? 10.840 -0.910 -18.037 1.00 90.69 77 LEU A CA 1
ATOM 586 C C . LEU A 1 77 ? 9.339 -0.631 -17.912 1.00 90.69 77 LEU A C 1
ATOM 588 O O . LEU A 1 77 ? 8.860 -0.520 -16.789 1.00 90.69 77 LEU A O 1
ATOM 592 N N . ASP A 1 78 ? 8.586 -0.668 -19.015 1.00 91.19 78 ASP A N 1
ATOM 593 C CA . ASP A 1 78 ? 7.124 -0.506 -18.996 1.00 91.19 78 ASP A CA 1
ATOM 594 C C . ASP A 1 78 ? 6.444 -1.545 -18.087 1.00 91.19 78 ASP A C 1
ATOM 596 O O . ASP A 1 78 ? 5.526 -1.225 -17.327 1.00 91.19 78 ASP A O 1
ATOM 600 N N . LEU A 1 79 ? 6.914 -2.800 -18.125 1.00 93.12 79 LEU A N 1
ATOM 601 C CA . LEU A 1 79 ? 6.433 -3.849 -17.224 1.00 93.12 79 LEU A CA 1
ATOM 602 C C . LEU A 1 79 ? 6.750 -3.532 -15.756 1.00 93.12 79 LEU A C 1
ATOM 604 O O . LEU A 1 79 ? 5.889 -3.720 -14.898 1.00 93.12 79 LEU A O 1
ATOM 608 N N . VAL A 1 80 ? 7.968 -3.060 -15.461 1.00 92.00 80 VAL A N 1
ATOM 609 C CA . VAL A 1 80 ? 8.361 -2.667 -14.098 1.00 92.00 80 VAL A CA 1
ATOM 610 C C . VAL A 1 80 ? 7.459 -1.544 -13.592 1.00 92.00 80 VAL A C 1
ATOM 612 O O . VAL A 1 80 ? 6.841 -1.721 -12.544 1.00 92.00 80 VAL A O 1
ATOM 615 N N . SER A 1 81 ? 7.310 -0.450 -14.342 1.00 88.75 81 SER A N 1
ATOM 616 C CA . SER A 1 81 ? 6.474 0.688 -13.936 1.00 88.75 81 SER A CA 1
ATOM 617 C C . SER A 1 81 ? 4.998 0.288 -13.794 1.00 88.75 81 SER A C 1
ATOM 619 O O . SER A 1 81 ? 4.321 0.701 -12.850 1.00 88.75 81 SER A O 1
ATOM 621 N N . GLY A 1 82 ? 4.493 -0.601 -14.659 1.00 91.44 82 GLY A N 1
ATOM 622 C CA . GLY A 1 82 ? 3.148 -1.169 -14.532 1.00 91.44 82 GLY A CA 1
ATOM 623 C C . GLY A 1 82 ? 2.943 -1.970 -13.239 1.00 91.44 82 GLY A C 1
ATOM 624 O O . GLY A 1 82 ? 1.922 -1.809 -12.565 1.00 91.44 82 GLY A O 1
ATOM 625 N N . LEU A 1 83 ? 3.917 -2.801 -12.857 1.00 93.25 83 LEU A N 1
ATOM 626 C CA . LEU A 1 83 ? 3.877 -3.572 -11.610 1.00 93.25 83 LEU A CA 1
ATOM 627 C C . LEU A 1 83 ? 4.012 -2.675 -10.373 1.00 93.25 83 LEU A C 1
ATOM 629 O O . LEU A 1 83 ? 3.296 -2.883 -9.396 1.00 93.25 83 LEU A O 1
ATOM 633 N N . GLU A 1 84 ? 4.856 -1.643 -10.417 1.00 90.75 84 GLU A N 1
ATOM 634 C CA . GLU A 1 84 ? 4.988 -0.664 -9.328 1.00 90.75 84 GLU A CA 1
ATOM 635 C C . GLU A 1 84 ? 3.694 0.104 -9.084 1.00 90.75 84 GLU A C 1
ATOM 637 O O . GLU A 1 84 ? 3.271 0.278 -7.938 1.00 90.75 84 GLU A O 1
ATOM 642 N N . ARG A 1 85 ? 3.016 0.496 -10.163 1.00 91.31 85 ARG A N 1
ATOM 643 C CA . ARG A 1 85 ? 1.710 1.146 -10.096 1.00 91.31 85 ARG A CA 1
ATOM 644 C C . ARG A 1 85 ? 0.662 0.248 -9.431 1.00 91.31 85 ARG A C 1
ATOM 646 O O . ARG A 1 85 ? -0.105 0.712 -8.584 1.00 91.31 85 ARG A O 1
ATOM 653 N N . LEU A 1 86 ? 0.639 -1.043 -9.777 1.00 93.69 86 LEU A N 1
ATOM 654 C CA . LEU A 1 86 ? -0.245 -2.023 -9.135 1.00 93.69 86 LEU A CA 1
ATOM 655 C C . LEU A 1 86 ? 0.109 -2.216 -7.657 1.00 93.69 86 LEU A C 1
ATOM 657 O O . LEU A 1 86 ? -0.789 -2.178 -6.814 1.00 93.69 86 LEU A O 1
ATOM 661 N N . LEU A 1 87 ? 1.396 -2.354 -7.328 1.00 93.50 87 LEU A N 1
ATOM 662 C CA . LEU A 1 87 ? 1.868 -2.441 -5.945 1.00 93.50 87 LEU A CA 1
ATOM 663 C C . LEU A 1 87 ? 1.432 -1.224 -5.132 1.00 93.50 87 LEU A C 1
ATOM 665 O O . LEU A 1 87 ? 0.906 -1.392 -4.033 1.00 93.50 87 LEU A O 1
ATOM 669 N N . CYS A 1 88 ? 1.581 -0.014 -5.671 1.00 93.06 88 CYS A N 1
ATOM 670 C CA . CYS A 1 88 ? 1.140 1.217 -5.023 1.00 93.06 88 CYS A CA 1
ATOM 671 C C . CYS A 1 88 ? -0.365 1.189 -4.720 1.00 93.06 88 CYS A C 1
ATOM 673 O O . CYS A 1 88 ? -0.786 1.382 -3.571 1.00 93.06 88 CYS A O 1
ATOM 675 N N . ARG A 1 89 ? -1.175 0.858 -5.730 1.00 94.88 89 ARG A N 1
ATOM 676 C CA . ARG A 1 89 ? -2.632 0.754 -5.612 1.00 94.88 89 ARG A CA 1
ATOM 677 C C . ARG A 1 89 ? -3.065 -0.247 -4.541 1.00 94.88 89 ARG A C 1
ATOM 679 O O . ARG A 1 89 ? -3.874 0.088 -3.677 1.00 94.88 89 ARG A O 1
ATOM 686 N N . TYR A 1 90 ? -2.558 -1.475 -4.594 1.00 96.38 90 TYR A N 1
ATOM 687 C CA . TYR A 1 90 ? -2.991 -2.517 -3.662 1.00 96.38 90 TYR A CA 1
ATOM 688 C C . TYR A 1 90 ? -2.429 -2.303 -2.257 1.00 96.38 90 TYR A C 1
ATOM 690 O O . TYR A 1 90 ? -3.142 -2.526 -1.282 1.00 96.38 90 TYR A O 1
ATOM 698 N N . THR A 1 91 ? -1.209 -1.780 -2.131 1.00 96.00 91 THR A N 1
ATOM 699 C CA . THR A 1 91 ? -0.605 -1.473 -0.828 1.00 96.00 91 THR A CA 1
ATOM 700 C C . THR A 1 91 ? -1.382 -0.386 -0.088 1.00 96.00 91 THR A C 1
ATOM 702 O O . THR A 1 91 ? -1.680 -0.527 1.098 1.00 96.00 91 THR A O 1
ATOM 705 N N . THR A 1 92 ? -1.745 0.701 -0.769 1.00 96.19 92 THR A N 1
ATOM 706 C CA . THR A 1 92 ? -2.505 1.805 -0.159 1.00 96.19 92 THR A CA 1
ATOM 707 C C . THR A 1 92 ? -3.926 1.382 0.219 1.00 96.19 92 THR A C 1
ATOM 709 O O . THR A 1 92 ? -4.397 1.736 1.302 1.00 96.19 92 THR A O 1
ATOM 712 N N . ALA A 1 93 ? -4.583 0.568 -0.612 1.00 97.56 93 ALA A N 1
ATOM 713 C CA . ALA A 1 93 ? -5.877 -0.040 -0.303 1.00 97.56 93 ALA A CA 1
ATOM 714 C C . ALA A 1 93 ? -5.796 -1.000 0.902 1.00 97.56 93 ALA A C 1
ATOM 716 O O . ALA A 1 93 ? -6.643 -0.950 1.802 1.00 97.56 93 ALA A O 1
ATOM 717 N N . TYR A 1 94 ? -4.738 -1.812 0.990 1.00 97.75 94 TYR A N 1
ATOM 718 C CA . TYR A 1 94 ? -4.510 -2.708 2.125 1.00 97.75 94 TYR A CA 1
ATOM 719 C C . TYR A 1 94 ? -4.257 -1.928 3.422 1.00 97.75 94 TYR A C 1
ATOM 721 O O . TYR A 1 94 ? -4.858 -2.230 4.457 1.00 97.75 94 TYR A O 1
ATOM 729 N N . VAL A 1 95 ? -3.445 -0.863 3.370 1.00 97.12 95 VAL A N 1
ATOM 730 C CA . VAL A 1 95 ? -3.259 0.063 4.500 1.00 97.12 95 VAL A CA 1
ATOM 731 C C . VAL A 1 95 ? -4.593 0.660 4.931 1.00 97.12 95 VAL A C 1
ATOM 733 O O . VAL A 1 95 ? -4.919 0.621 6.118 1.00 97.12 95 VAL A O 1
ATOM 736 N N . ALA A 1 96 ? -5.385 1.178 3.991 1.00 97.31 96 ALA A N 1
ATOM 737 C CA . ALA A 1 96 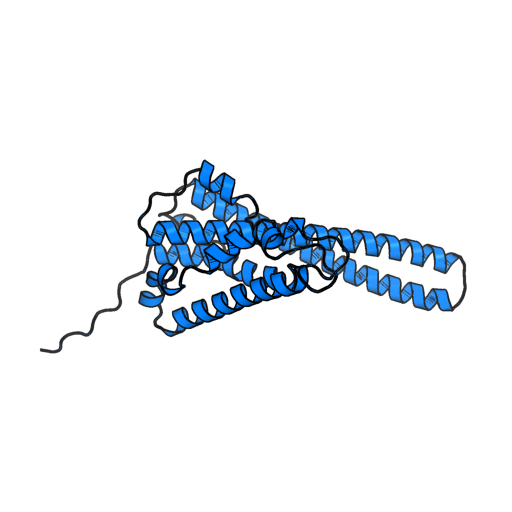? -6.666 1.796 4.310 1.00 97.31 96 ALA A CA 1
ATOM 738 C C . ALA A 1 96 ? -7.649 0.805 4.949 1.00 97.31 96 ALA A C 1
ATOM 740 O O . ALA A 1 96 ? -8.321 1.143 5.928 1.00 97.31 96 ALA A O 1
ATOM 741 N N . THR A 1 97 ? -7.684 -0.427 4.442 1.00 97.88 97 THR A N 1
ATOM 742 C CA . THR A 1 97 ? -8.504 -1.517 4.983 1.00 97.88 97 THR A CA 1
ATOM 743 C C . THR A 1 97 ? -8.065 -1.888 6.397 1.00 97.88 97 THR A C 1
ATOM 745 O O . THR A 1 97 ? -8.884 -1.886 7.317 1.00 97.88 97 THR A O 1
ATOM 748 N N . GLY A 1 98 ? -6.768 -2.133 6.605 1.00 96.75 98 GLY A N 1
ATOM 749 C CA . GLY A 1 98 ? -6.221 -2.503 7.909 1.00 96.75 98 GLY A CA 1
ATOM 750 C C . GLY A 1 98 ? -6.426 -1.421 8.971 1.00 96.75 98 GLY A C 1
ATOM 751 O O . GLY A 1 98 ? -6.897 -1.720 10.069 1.00 96.75 98 GLY A O 1
ATOM 752 N N . LEU A 1 99 ? -6.174 -0.152 8.634 1.00 96.00 99 LEU A N 1
ATOM 753 C CA . LEU A 1 99 ? -6.418 0.972 9.544 1.00 96.00 99 LEU A CA 1
ATOM 754 C C . LEU A 1 99 ? -7.909 1.152 9.859 1.00 96.00 99 LEU A C 1
ATOM 756 O O . LEU A 1 99 ? -8.253 1.434 11.004 1.00 96.00 99 LEU A O 1
ATOM 760 N N . SER A 1 100 ? -8.801 0.938 8.888 1.00 96.31 100 SER A N 1
ATOM 761 C CA . SER A 1 100 ? -10.252 1.022 9.111 1.00 96.31 100 SER A CA 1
ATOM 762 C C . SER A 1 100 ? -10.757 -0.082 10.048 1.00 96.31 100 SER A C 1
ATOM 764 O O . SER A 1 100 ? -11.596 0.176 10.918 1.00 96.31 100 SER A O 1
ATOM 766 N N . ILE A 1 101 ? -10.214 -1.299 9.922 1.00 96.31 101 ILE A N 1
ATOM 767 C CA . ILE A 1 101 ? -10.505 -2.414 10.832 1.00 96.31 101 ILE A CA 1
ATOM 768 C C . ILE A 1 101 ? -9.948 -2.132 12.234 1.00 96.31 101 ILE A C 1
ATOM 770 O O . ILE A 1 101 ? -10.651 -2.332 13.222 1.00 96.31 101 ILE A O 1
ATOM 774 N N . LEU A 1 102 ? -8.728 -1.607 12.356 1.00 94.25 102 LEU A N 1
ATOM 775 C CA . LEU A 1 102 ? -8.190 -1.187 13.655 1.00 94.25 102 LEU A CA 1
ATOM 776 C C . LEU A 1 102 ? -9.060 -0.105 14.306 1.00 94.25 102 LEU A C 1
ATOM 778 O O . LEU A 1 102 ? -9.427 -0.226 15.474 1.00 94.25 102 LEU A O 1
ATOM 782 N N . ASP A 1 103 ? -9.465 0.911 13.543 1.00 93.31 103 ASP A N 1
ATOM 783 C CA . ASP A 1 103 ? -10.297 2.006 14.046 1.00 93.31 103 ASP A CA 1
ATOM 784 C C . ASP A 1 103 ? -11.656 1.509 14.547 1.00 93.31 103 ASP A C 1
ATOM 786 O O . ASP A 1 103 ? -12.146 1.962 15.583 1.00 93.31 103 ASP A O 1
ATOM 790 N N . ARG A 1 104 ? -12.302 0.572 13.836 1.00 94.62 104 ARG A N 1
ATOM 791 C CA . ARG A 1 104 ? -13.577 0.009 14.305 1.00 94.62 104 ARG A CA 1
ATOM 792 C C . ARG A 1 104 ? -13.402 -0.887 15.534 1.00 94.62 104 ARG A C 1
ATOM 794 O O . ARG A 1 104 ? -14.279 -0.868 16.391 1.00 94.62 104 ARG A O 1
ATOM 801 N N . LEU A 1 105 ? -12.286 -1.608 15.654 1.00 93.31 105 LEU A N 1
ATOM 802 C CA . LEU A 1 105 ? -11.980 -2.436 16.823 1.00 93.31 105 LEU A CA 1
ATOM 803 C C . LEU A 1 105 ? -11.774 -1.580 18.070 1.00 93.31 105 LEU A C 1
ATOM 805 O O . LEU A 1 105 ? -12.434 -1.808 19.081 1.00 93.31 105 LEU A O 1
ATOM 809 N N . VAL A 1 106 ? -10.938 -0.546 17.971 1.00 90.00 106 VAL A N 1
ATOM 810 C CA . VAL A 1 106 ? -10.686 0.400 19.068 1.00 90.00 106 VAL A CA 1
ATOM 811 C C . VAL A 1 106 ? -11.965 1.118 19.493 1.00 90.00 106 VAL A C 1
ATOM 813 O O . VAL A 1 106 ? -12.210 1.301 20.684 1.00 90.00 106 VAL A O 1
ATOM 816 N N . ALA A 1 107 ? -12.811 1.495 18.534 1.00 90.19 107 ALA A N 1
ATOM 817 C CA . ALA A 1 107 ? -14.079 2.161 18.811 1.00 90.19 107 ALA A CA 1
ATOM 818 C C . ALA A 1 107 ? -15.210 1.209 19.257 1.00 90.19 107 ALA A C 1
ATOM 820 O O . ALA A 1 107 ? -16.317 1.682 19.514 1.00 90.19 107 ALA A O 1
ATOM 821 N N . GLY A 1 108 ? -14.982 -0.111 19.309 1.00 91.12 108 GLY A N 1
ATOM 822 C CA . GLY A 1 108 ? -16.024 -1.098 19.621 1.00 91.12 108 GLY A CA 1
ATOM 823 C C . GLY A 1 108 ? -17.191 -1.099 18.623 1.00 91.12 108 GLY A C 1
ATOM 824 O O . GLY A 1 108 ? -18.325 -1.414 18.987 1.00 91.12 108 GLY A O 1
ATOM 825 N N . ARG A 1 109 ? -16.937 -0.692 17.375 1.00 94.88 109 ARG A N 1
ATOM 826 C CA . ARG A 1 109 ? -17.931 -0.617 16.297 1.00 94.88 109 ARG A CA 1
ATOM 827 C C . ARG A 1 109 ? -18.172 -1.995 15.663 1.00 94.88 109 ARG A C 1
ATOM 829 O O . ARG A 1 109 ? -17.289 -2.857 15.722 1.00 94.88 109 ARG A O 1
ATOM 836 N N . PRO A 1 110 ? -19.350 -2.208 15.043 1.00 96.44 110 PRO A N 1
ATOM 837 C CA . PRO A 1 110 ? -19.633 -3.449 14.331 1.00 96.44 110 PRO A CA 1
ATOM 838 C C . PRO A 1 110 ? -18.631 -3.687 13.188 1.00 96.44 110 PRO A C 1
ATOM 840 O O . PRO A 1 110 ? -18.007 -2.729 12.721 1.00 96.44 110 PRO A O 1
ATOM 843 N N . PRO A 1 111 ? -18.482 -4.946 12.736 1.00 97.44 111 PRO A N 1
ATOM 844 C CA . PRO A 1 111 ? -17.685 -5.282 11.562 1.00 97.44 111 PRO A CA 1
ATOM 845 C C . PRO A 1 111 ? -18.065 -4.471 10.324 1.00 97.44 111 PRO A C 1
ATOM 847 O O . PRO A 1 111 ? -19.235 -4.120 10.149 1.00 97.44 111 PRO A O 1
ATOM 850 N N . LEU A 1 112 ? -17.080 -4.221 9.462 1.00 97.38 112 LEU A N 1
ATOM 851 C CA . LEU A 1 112 ? -17.302 -3.573 8.174 1.00 97.38 112 LEU A CA 1
ATOM 852 C C . LEU A 1 112 ? -18.225 -4.431 7.304 1.00 97.38 112 LEU A C 1
ATOM 854 O O . LEU A 1 112 ? -18.093 -5.653 7.215 1.00 97.38 112 LEU A O 1
ATOM 858 N N . THR A 1 113 ? -19.172 -3.777 6.647 1.00 97.19 113 THR A N 1
ATOM 859 C CA . THR A 1 113 ? -20.068 -4.415 5.687 1.00 97.19 113 THR A CA 1
ATOM 860 C C . THR A 1 113 ? -19.325 -4.748 4.387 1.00 97.19 113 THR A C 1
ATOM 862 O O . THR A 1 113 ? -18.349 -4.079 4.039 1.00 97.19 113 THR A O 1
ATOM 865 N N . PRO A 1 114 ? -19.810 -5.720 3.590 1.00 96.44 114 PRO A N 1
ATOM 866 C CA . PRO A 1 114 ? -19.228 -6.009 2.277 1.00 96.44 114 PRO A CA 1
ATOM 867 C C . PRO A 1 114 ? -19.165 -4.789 1.345 1.00 96.44 114 PRO A C 1
ATOM 869 O O . PRO A 1 114 ? -18.223 -4.655 0.575 1.00 96.44 114 PRO A O 1
ATOM 872 N N . ALA A 1 115 ? -20.137 -3.874 1.435 1.00 96.69 115 ALA A N 1
ATOM 873 C CA . ALA A 1 115 ? -20.146 -2.649 0.638 1.00 96.69 115 ALA A CA 1
ATOM 874 C C . ALA A 1 115 ? -19.040 -1.667 1.061 1.00 96.69 115 ALA A 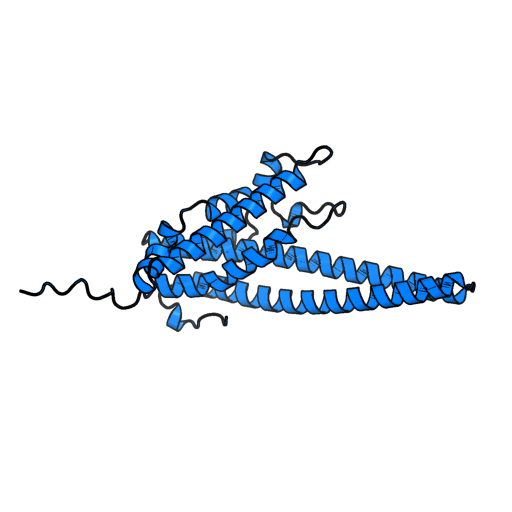C 1
ATOM 876 O O . ALA A 1 115 ? -18.392 -1.073 0.203 1.00 96.69 115 ALA A O 1
ATOM 877 N N . GLU A 1 116 ? -18.794 -1.512 2.366 1.00 97.25 116 GLU A N 1
ATOM 878 C CA . GLU A 1 116 ? -17.679 -0.697 2.868 1.00 97.25 116 GLU A CA 1
ATOM 879 C C . GLU A 1 116 ? -16.330 -1.298 2.467 1.00 97.25 116 GLU A C 1
ATOM 881 O O . GLU A 1 116 ? -15.429 -0.568 2.056 1.00 97.25 116 GLU A O 1
ATOM 886 N N . LEU A 1 117 ? -16.204 -2.627 2.521 1.00 96.69 117 LEU A N 1
ATOM 887 C CA . LEU A 1 117 ? -15.003 -3.327 2.073 1.00 96.69 117 LEU A CA 1
ATOM 888 C C . LEU A 1 117 ? -14.773 -3.163 0.570 1.00 96.69 117 LEU A C 1
ATOM 890 O O . LEU A 1 117 ? -13.643 -2.925 0.163 1.00 96.69 117 LEU A O 1
ATOM 894 N N . GLU A 1 118 ? -15.817 -3.213 -0.255 1.00 95.12 118 GLU A N 1
ATOM 895 C CA . GLU A 1 118 ? -15.680 -2.988 -1.698 1.00 95.12 118 GLU A CA 1
ATOM 896 C C . GLU A 1 118 ? -15.195 -1.563 -2.016 1.00 95.12 118 GLU A C 1
ATOM 898 O O . GLU A 1 118 ? -14.368 -1.375 -2.906 1.00 95.12 118 GLU A O 1
ATOM 903 N N . VAL A 1 119 ? -15.617 -0.557 -1.241 1.00 95.50 119 VAL A N 1
ATOM 904 C CA . VAL A 1 119 ? -15.059 0.803 -1.350 1.00 95.50 119 VAL A CA 1
ATOM 905 C C . VAL A 1 119 ? -13.575 0.822 -0.971 1.00 95.50 119 VAL A C 1
ATOM 907 O O . VAL A 1 119 ? -12.781 1.466 -1.653 1.00 95.50 119 VAL A O 1
ATOM 910 N N . LEU A 1 120 ? -13.187 0.099 0.083 1.00 95.88 120 LEU A N 1
ATOM 911 C CA . LEU A 1 120 ? -11.800 0.015 0.560 1.00 95.88 120 LEU A CA 1
ATOM 912 C C . LEU A 1 120 ? -10.882 -0.835 -0.337 1.00 95.88 120 LEU A C 1
ATOM 914 O O . LEU A 1 120 ? -9.663 -0.720 -0.235 1.00 95.88 120 LEU A O 1
ATOM 918 N N . ARG A 1 121 ? -11.443 -1.653 -1.238 1.00 94.81 121 ARG A N 1
ATOM 919 C CA . ARG A 1 121 ? -10.693 -2.371 -2.285 1.00 94.81 121 ARG A CA 1
ATOM 920 C C . ARG A 1 121 ? -10.167 -1.459 -3.380 1.00 94.81 121 ARG A C 1
ATOM 922 O O . ARG A 1 121 ? -9.197 -1.804 -4.058 1.00 94.81 121 ARG A O 1
ATOM 929 N N . ALA A 1 122 ? -10.812 -0.317 -3.586 1.00 95.12 122 ALA A N 1
ATOM 930 C CA . ALA A 1 122 ? -10.294 0.700 -4.478 1.00 95.12 122 ALA A CA 1
ATOM 931 C C . ALA A 1 122 ? -9.114 1.431 -3.828 1.00 95.12 122 ALA A C 1
ATOM 933 O O . ALA A 1 122 ? -9.026 1.561 -2.609 1.00 95.12 122 ALA A O 1
ATOM 934 N N . GLU A 1 123 ? -8.225 1.960 -4.664 1.00 95.81 123 GLU A N 1
ATOM 935 C CA . GLU A 1 123 ? -7.167 2.837 -4.179 1.00 95.81 123 GLU A CA 1
ATOM 936 C C . GLU A 1 123 ? -7.772 4.091 -3.526 1.00 95.81 123 GLU A C 1
ATOM 938 O O . GLU A 1 123 ? -8.606 4.761 -4.165 1.00 95.81 123 GLU A O 1
ATOM 943 N N . PRO A 1 124 ? -7.374 4.425 -2.283 1.00 96.31 124 PRO A N 1
ATOM 944 C CA . PRO A 1 124 ? -7.799 5.656 -1.638 1.00 96.31 124 PRO A CA 1
ATOM 945 C C . PRO A 1 124 ? -7.181 6.871 -2.337 1.00 96.31 124 PRO A C 1
ATOM 947 O O . PRO A 1 124 ? -6.114 6.786 -2.941 1.00 96.31 124 PRO A O 1
ATOM 950 N N . SER A 1 125 ? -7.818 8.036 -2.211 1.00 95.94 125 SER A N 1
ATOM 951 C CA . SER A 1 125 ? -7.142 9.277 -2.590 1.00 95.94 125 SER A CA 1
ATOM 952 C C . SER A 1 125 ? -5.968 9.572 -1.650 1.00 95.94 125 SER A C 1
ATOM 954 O O . SER A 1 125 ? -5.962 9.124 -0.497 1.00 95.94 125 SER A O 1
ATOM 956 N N . VAL A 1 126 ? -4.998 10.372 -2.101 1.00 94.50 126 VAL A N 1
ATOM 957 C CA . VAL A 1 126 ? -3.848 10.783 -1.271 1.00 94.50 126 VAL A CA 1
ATOM 958 C C . VAL A 1 126 ? -4.317 11.481 0.005 1.00 94.50 126 VAL A C 1
ATOM 960 O O . VAL A 1 126 ? -3.843 11.164 1.094 1.00 94.50 126 VAL A O 1
ATOM 963 N N . GLY A 1 127 ? -5.305 12.373 -0.106 1.00 95.69 127 GLY A N 1
ATOM 964 C CA . GLY A 1 127 ? -5.900 13.056 1.040 1.00 95.69 127 GLY A CA 1
ATOM 965 C C . GLY A 1 127 ? -6.564 12.080 2.011 1.00 95.69 127 GLY A C 1
ATOM 966 O O . GLY A 1 127 ? -6.374 12.191 3.218 1.00 95.69 127 GLY A O 1
ATOM 967 N N . ARG A 1 128 ? -7.264 11.056 1.504 1.00 96.31 128 ARG A N 1
ATOM 968 C CA . ARG A 1 128 ? -7.883 10.039 2.362 1.00 96.31 128 ARG A CA 1
ATOM 969 C C . ARG A 1 128 ? -6.843 9.177 3.077 1.00 96.31 128 ARG A C 1
ATOM 971 O O . ARG A 1 128 ? -7.016 8.852 4.251 1.00 96.31 128 ARG A O 1
ATOM 978 N N . LEU A 1 129 ? -5.768 8.801 2.386 1.00 95.81 129 LEU A N 1
ATOM 979 C CA . LEU A 1 129 ? -4.649 8.083 2.990 1.00 95.81 129 LEU A CA 1
ATOM 980 C C . LEU A 1 129 ? -3.975 8.931 4.077 1.00 95.81 129 LEU A C 1
ATOM 982 O O . LEU A 1 129 ? -3.701 8.421 5.162 1.00 95.81 129 LEU A O 1
ATOM 986 N N . GLN A 1 130 ? -3.765 10.222 3.813 1.00 95.75 130 GLN A N 1
ATOM 987 C CA . GLN A 1 130 ? -3.239 11.176 4.785 1.00 95.75 130 GLN A CA 1
ATOM 988 C C . GLN A 1 130 ? -4.131 11.261 6.029 1.00 95.75 130 GLN A C 1
ATOM 990 O O . GLN A 1 130 ? -3.631 11.064 7.130 1.00 95.75 130 GLN A O 1
ATOM 995 N N . GLU A 1 131 ? -5.442 11.461 5.873 1.00 96.06 131 GLU A N 1
ATOM 996 C CA . GLU A 1 131 ? -6.397 11.500 6.992 1.00 96.06 131 GLU A CA 1
ATOM 997 C C . GLU A 1 131 ? -6.323 10.237 7.857 1.00 96.06 131 GLU A C 1
ATOM 999 O O . GLU A 1 131 ? -6.291 10.301 9.089 1.00 96.06 131 GLU A O 1
ATOM 1004 N N . LEU A 1 132 ? -6.270 9.065 7.216 1.00 94.94 132 LEU A N 1
ATOM 1005 C CA . LEU A 1 132 ? -6.105 7.801 7.925 1.00 94.94 132 LEU A CA 1
ATOM 1006 C C . LEU A 1 132 ? -4.788 7.805 8.695 1.00 94.94 132 LEU A C 1
ATOM 1008 O O . LEU A 1 132 ? -4.777 7.492 9.883 1.00 94.94 132 LEU A O 1
ATOM 1012 N N . LEU A 1 133 ? -3.695 8.231 8.074 1.00 93.62 133 LEU A N 1
ATOM 1013 C CA . LEU A 1 133 ? -2.394 8.365 8.715 1.00 93.62 133 LEU A CA 1
ATOM 1014 C C . LEU A 1 133 ? -2.296 9.550 9.683 1.00 93.62 133 LEU A C 1
ATOM 1016 O O . LEU A 1 133 ? -1.265 9.658 10.329 1.00 93.62 133 LEU A O 1
ATOM 1020 N N . GLU A 1 134 ? -3.311 10.393 9.876 1.00 94.62 134 GLU A N 1
ATOM 1021 C CA . GLU A 1 134 ? -3.326 11.527 10.822 1.00 94.62 134 GLU A CA 1
ATOM 1022 C C . GLU A 1 134 ? -3.984 11.207 12.180 1.00 94.62 134 GLU A C 1
ATOM 1024 O O . GLU A 1 134 ? -3.686 11.866 13.182 1.00 94.62 134 GLU A O 1
ATOM 1029 N N . VAL A 1 135 ? -4.700 10.085 12.299 1.00 90.88 135 VAL A N 1
ATOM 1030 C CA . VAL A 1 135 ? -5.226 9.605 13.594 1.00 90.88 135 VAL A CA 1
ATOM 1031 C C . VAL A 1 135 ? -4.106 9.087 14.523 1.00 90.88 135 VAL A C 1
ATOM 1033 O O . VAL A 1 135 ? -3.440 8.116 14.154 1.00 90.88 135 VAL A O 1
ATOM 1036 N N . PRO A 1 136 ? -3.919 9.669 15.732 1.00 86.00 136 PRO A N 1
ATOM 1037 C CA . PRO A 1 136 ? -2.861 9.352 16.705 1.00 86.00 136 PRO A CA 1
ATOM 1038 C C . PRO A 1 136 ? -2.547 7.856 16.885 1.00 86.00 136 PRO A C 1
ATOM 1040 O O . PRO A 1 136 ? -3.449 7.025 16.978 1.00 86.00 136 PRO A O 1
ATOM 1043 N N . ALA A 1 137 ? -1.258 7.504 16.982 1.00 84.56 137 ALA A N 1
ATOM 1044 C CA . ALA A 1 137 ? -0.814 6.110 17.107 1.00 84.56 137 ALA A CA 1
ATOM 1045 C C . ALA A 1 137 ? -1.284 5.514 18.442 1.00 84.56 137 ALA A C 1
ATOM 1047 O O . ALA A 1 137 ? -1.659 4.352 18.525 1.00 84.56 137 ALA A O 1
ATOM 1048 N N . GLU A 1 138 ? -1.350 6.357 19.466 1.00 84.00 138 GLU A N 1
ATOM 1049 C CA . GLU A 1 138 ? -1.886 6.084 20.793 1.00 84.00 138 GLU A CA 1
ATOM 1050 C C . GLU A 1 138 ? -3.342 5.650 20.752 1.00 84.00 138 GLU A C 1
ATOM 1052 O O . GLU A 1 138 ? -3.758 4.855 21.586 1.00 84.00 138 GLU A O 1
ATOM 1057 N N . HIS A 1 139 ? -4.114 6.172 19.797 1.00 83.50 139 HIS A N 1
ATOM 1058 C CA . HIS A 1 139 ? -5.506 5.790 19.644 1.00 83.50 139 HIS A CA 1
ATOM 1059 C C . HIS A 1 139 ? -5.602 4.360 19.108 1.00 83.50 139 HIS A C 1
ATOM 1061 O O . HIS A 1 139 ? -6.281 3.527 19.698 1.00 83.50 139 HIS A O 1
ATOM 1067 N N . ARG A 1 140 ? -4.865 4.054 18.035 1.00 81.12 140 ARG A N 1
ATOM 1068 C CA . ARG A 1 140 ? -4.939 2.753 17.352 1.00 81.12 140 ARG A CA 1
ATOM 1069 C C . ARG A 1 140 ? -4.228 1.619 18.074 1.00 81.12 140 ARG A C 1
ATOM 1071 O O . ARG A 1 140 ? -4.704 0.491 18.069 1.00 81.12 140 ARG A O 1
ATOM 1078 N N . TYR A 1 141 ? -3.102 1.922 18.708 1.00 82.06 141 TYR A N 1
ATOM 1079 C CA . TYR A 1 141 ? -2.200 0.932 19.291 1.00 82.06 141 TYR A CA 1
ATOM 1080 C C . TYR A 1 141 ? -2.211 0.966 20.824 1.00 82.06 141 TYR A C 1
ATOM 1082 O O . TYR A 1 141 ? -1.261 0.517 21.462 1.00 82.06 141 TYR A O 1
ATOM 1090 N N . ALA A 1 142 ? -3.288 1.468 21.442 1.00 75.31 142 ALA A N 1
ATOM 1091 C CA . ALA A 1 142 ? -3.437 1.505 22.900 1.00 75.31 142 ALA A CA 1
ATOM 1092 C C . ALA A 1 142 ? -3.267 0.114 23.543 1.00 75.31 142 ALA A C 1
ATOM 1094 O O . ALA A 1 142 ? -2.552 -0.031 24.535 1.00 75.31 142 ALA A O 1
ATOM 1095 N N . ALA A 1 143 ? -3.872 -0.917 22.940 1.00 73.88 143 ALA A N 1
ATOM 1096 C CA . ALA A 1 143 ? -3.750 -2.310 23.376 1.00 73.88 143 ALA A CA 1
ATOM 1097 C C . ALA A 1 143 ? -2.288 -2.797 23.347 1.00 73.88 143 ALA A C 1
ATOM 1099 O O . ALA A 1 143 ? -1.797 -3.400 24.300 1.00 73.88 143 ALA A O 1
ATOM 1100 N N . ARG A 1 144 ? -1.555 -2.448 22.285 1.00 73.44 144 ARG A N 1
ATOM 1101 C CA . ARG A 1 144 ? -0.138 -2.782 22.111 1.00 73.44 144 ARG A CA 1
ATOM 1102 C C . ARG A 1 144 ? 0.760 -2.048 23.104 1.00 73.44 144 ARG A C 1
ATOM 1104 O O . ARG A 1 144 ? 1.649 -2.659 23.693 1.00 73.44 144 ARG A O 1
ATOM 1111 N N . ALA A 1 145 ? 0.506 -0.762 23.334 1.00 71.44 145 ALA A N 1
ATOM 1112 C CA . ALA A 1 145 ? 1.238 0.036 24.314 1.00 71.44 145 ALA A CA 1
ATOM 1113 C C . ALA A 1 145 ? 1.084 -0.526 25.739 1.00 71.44 145 ALA A C 1
ATOM 1115 O O . ALA A 1 145 ? 2.048 -0.528 26.507 1.00 71.44 145 ALA A O 1
ATOM 1116 N N . ALA A 1 146 ? -0.098 -1.056 26.075 1.00 71.75 146 ALA A N 1
ATOM 1117 C CA . ALA A 1 146 ? -0.336 -1.740 27.345 1.00 71.75 146 ALA A CA 1
ATOM 1118 C C . ALA A 1 146 ? 0.429 -3.075 27.461 1.00 71.75 146 ALA A C 1
ATOM 1120 O O . ALA A 1 146 ? 0.892 -3.411 28.550 1.00 71.75 146 ALA A O 1
ATOM 1121 N N . ALA A 1 147 ? 0.591 -3.810 26.355 1.00 72.19 147 ALA A N 1
ATOM 1122 C CA . ALA A 1 147 ? 1.236 -5.125 26.332 1.00 72.19 147 ALA A CA 1
ATOM 1123 C C . ALA A 1 147 ? 2.776 -5.078 26.247 1.00 72.19 147 ALA A C 1
ATOM 1125 O O . ALA A 1 147 ? 3.453 -5.931 26.818 1.00 72.19 147 ALA A O 1
ATOM 1126 N N . SER A 1 148 ? 3.351 -4.110 25.526 1.00 72.69 148 SER A N 1
ATOM 1127 C CA . SER A 1 148 ? 4.786 -4.092 25.174 1.00 72.69 148 SER A CA 1
ATOM 1128 C C . SER A 1 148 ? 5.575 -2.916 25.769 1.00 72.69 148 SER A C 1
ATOM 1130 O O . SER A 1 148 ? 6.795 -2.851 25.619 1.00 72.69 148 SER A O 1
ATOM 1132 N N . GLY A 1 149 ? 4.906 -2.008 26.486 1.00 68.81 149 GLY A N 1
ATOM 1133 C CA . GLY A 1 149 ? 5.526 -0.853 27.133 1.00 68.81 149 GLY A CA 1
ATOM 1134 C C . GLY A 1 149 ? 5.747 0.355 26.203 1.00 68.81 149 GLY A C 1
ATOM 1135 O O . GLY A 1 149 ? 5.436 0.312 25.013 1.00 68.81 149 GLY A O 1
ATOM 1136 N N . PRO A 1 150 ? 6.286 1.471 26.736 1.00 69.62 150 PRO A N 1
ATOM 1137 C CA . PRO A 1 150 ? 6.296 2.769 26.051 1.00 69.62 150 PRO A CA 1
ATOM 1138 C C . PRO A 1 150 ? 7.226 2.858 24.828 1.00 69.62 150 PRO A C 1
ATOM 1140 O O . PRO A 1 150 ? 7.006 3.714 23.977 1.00 69.62 150 PRO A O 1
ATOM 1143 N N . GLY A 1 151 ? 8.240 1.991 24.709 1.00 77.88 151 GLY A N 1
ATOM 1144 C CA . GLY A 1 151 ? 9.199 2.028 23.593 1.00 77.88 151 GLY A CA 1
ATOM 1145 C C . GLY A 1 151 ? 8.602 1.620 22.242 1.00 77.88 151 GLY A C 1
ATOM 1146 O O . GLY A 1 151 ? 8.950 2.200 21.218 1.00 77.88 151 GLY A O 1
ATOM 1147 N N . GLU A 1 152 ? 7.659 0.673 22.233 1.00 79.50 152 GLU A N 1
ATOM 1148 C CA . GLU A 1 152 ? 6.954 0.280 21.005 1.00 79.50 152 GLU A CA 1
ATOM 1149 C C . GLU A 1 152 ? 6.051 1.408 20.501 1.00 79.50 152 GLU A C 1
ATOM 1151 O O . GLU A 1 152 ? 6.022 1.683 19.306 1.00 79.50 152 GLU A O 1
ATOM 1156 N N . LEU A 1 153 ? 5.364 2.113 21.405 1.00 82.94 153 LEU A N 1
ATOM 1157 C CA . LEU A 1 153 ? 4.498 3.233 21.036 1.00 82.94 153 LEU A CA 1
ATOM 1158 C C . LEU A 1 153 ? 5.274 4.365 20.349 1.00 82.94 153 LEU A C 1
ATOM 1160 O O . LEU A 1 153 ? 4.782 4.937 19.376 1.00 82.94 153 LEU A O 1
ATOM 1164 N N . GLU A 1 154 ? 6.491 4.652 20.814 1.00 86.00 154 GLU A N 1
ATOM 1165 C CA . GLU A 1 154 ? 7.366 5.637 20.174 1.00 86.00 154 GLU A CA 1
ATOM 1166 C C . GLU A 1 154 ? 7.761 5.207 18.756 1.00 86.00 154 GLU A C 1
ATOM 1168 O O . GLU A 1 154 ? 7.654 5.997 17.821 1.00 86.00 154 GLU A O 1
ATOM 1173 N N . ARG A 1 155 ? 8.076 3.920 18.555 1.00 85.69 155 ARG A N 1
ATOM 1174 C CA . ARG A 1 155 ? 8.356 3.362 17.223 1.00 85.69 155 ARG A CA 1
ATOM 1175 C C . ARG A 1 155 ? 7.193 3.579 16.247 1.00 85.69 155 ARG A C 1
ATOM 1177 O O . ARG A 1 155 ? 7.432 3.973 15.106 1.00 85.69 155 ARG A O 1
ATOM 1184 N N . TYR A 1 156 ? 5.943 3.380 16.679 1.00 85.88 156 TYR A N 1
ATOM 1185 C CA . TYR A 1 156 ? 4.771 3.655 15.833 1.00 85.88 156 TYR A CA 1
ATOM 1186 C C . TYR A 1 156 ? 4.607 5.147 15.518 1.00 85.88 156 TYR A C 1
ATOM 1188 O O . TYR A 1 156 ? 4.226 5.497 14.399 1.00 85.88 156 TYR A O 1
ATOM 1196 N N . ARG A 1 157 ? 4.893 6.040 16.477 1.00 89.19 157 ARG A N 1
ATOM 1197 C CA . ARG A 1 157 ? 4.872 7.494 16.237 1.00 89.19 157 ARG A CA 1
ATOM 1198 C C . ARG A 1 157 ? 5.910 7.899 15.202 1.00 89.19 157 ARG A C 1
ATOM 1200 O O . ARG A 1 157 ? 5.577 8.649 14.283 1.00 89.19 157 ARG A O 1
ATOM 1207 N N . ASP A 1 158 ? 7.125 7.377 15.319 1.00 89.94 158 ASP A N 1
ATOM 1208 C CA . ASP A 1 158 ? 8.223 7.666 14.400 1.00 89.94 158 ASP A CA 1
ATOM 1209 C C . ASP A 1 158 ? 7.907 7.186 12.983 1.00 89.94 158 ASP A C 1
ATOM 1211 O O . ASP A 1 158 ? 7.991 7.965 12.031 1.00 89.94 158 ASP A O 1
ATOM 1215 N N . GLN A 1 159 ? 7.462 5.933 12.838 1.00 88.62 159 GLN A N 1
ATOM 1216 C CA . GLN A 1 159 ? 7.064 5.361 11.546 1.00 88.62 159 GLN A CA 1
ATOM 1217 C C . GLN A 1 159 ? 5.960 6.180 10.877 1.00 88.62 159 GLN A C 1
ATOM 1219 O O . GLN A 1 159 ? 6.015 6.471 9.682 1.00 88.62 159 GLN A O 1
ATOM 1224 N N . ARG A 1 160 ? 4.961 6.594 11.654 1.00 90.19 160 ARG A N 1
ATOM 1225 C CA . ARG A 1 160 ? 3.830 7.364 11.147 1.00 90.19 160 ARG A CA 1
ATOM 1226 C C . ARG A 1 160 ? 4.207 8.796 10.785 1.00 90.19 160 ARG A C 1
ATOM 1228 O O . ARG A 1 160 ? 3.773 9.297 9.753 1.00 90.19 160 ARG A O 1
ATOM 1235 N N . THR A 1 161 ? 5.063 9.427 11.583 1.00 91.69 161 THR A N 1
ATOM 1236 C CA . THR A 1 161 ? 5.636 10.737 11.258 1.00 91.69 161 THR A CA 1
ATOM 1237 C C . THR A 1 161 ? 6.438 10.660 9.962 1.00 91.69 161 THR A C 1
ATOM 1239 O O . THR A 1 161 ? 6.314 11.541 9.116 1.00 91.69 161 THR A O 1
ATOM 1242 N N . GLN A 1 162 ? 7.221 9.595 9.771 1.00 91.12 162 GLN A N 1
ATOM 1243 C CA . GLN A 1 162 ? 7.971 9.388 8.536 1.00 91.12 162 GLN A CA 1
ATOM 1244 C C . GLN A 1 162 ? 7.046 9.224 7.324 1.00 91.12 162 GLN A C 1
ATOM 1246 O O . GLN A 1 162 ? 7.269 9.882 6.315 1.00 91.12 162 GLN A O 1
ATOM 1251 N N . LEU A 1 163 ? 5.981 8.425 7.436 1.00 92.50 163 LEU A N 1
ATOM 1252 C CA . LEU A 1 163 ? 4.978 8.273 6.376 1.00 92.50 163 LEU A CA 1
ATOM 1253 C C . LEU A 1 163 ? 4.302 9.601 6.010 1.00 92.50 163 LEU A C 1
ATOM 1255 O O . LEU A 1 163 ? 4.179 9.923 4.830 1.00 92.50 163 LEU A O 1
ATOM 1259 N N . LEU A 1 164 ? 3.909 10.401 7.005 1.00 93.50 164 LEU A N 1
ATOM 1260 C CA . LEU A 1 164 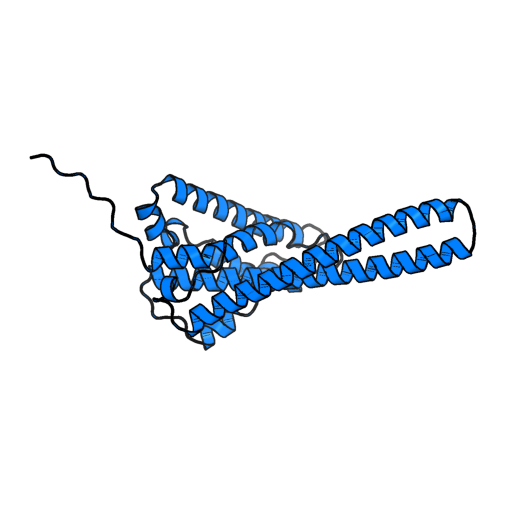? 3.325 11.723 6.764 1.00 93.50 164 LEU A CA 1
ATOM 1261 C C . LEU A 1 164 ? 4.322 12.673 6.085 1.00 93.50 164 LEU A C 1
ATOM 1263 O O . LEU A 1 164 ? 3.943 13.393 5.168 1.00 93.50 164 LEU A O 1
ATOM 1267 N N . ARG A 1 165 ? 5.610 12.640 6.458 1.00 91.56 165 ARG A N 1
ATOM 1268 C CA . ARG A 1 165 ? 6.654 13.406 5.751 1.00 91.56 165 ARG A CA 1
ATOM 1269 C C . ARG A 1 165 ? 6.831 12.950 4.303 1.00 91.56 165 ARG A C 1
ATOM 1271 O O . ARG A 1 165 ? 7.035 13.800 3.440 1.00 91.56 165 ARG A O 1
ATOM 1278 N N . SER A 1 166 ? 6.754 11.648 4.027 1.00 90.75 166 SER A N 1
ATOM 1279 C CA . SER A 1 166 ? 6.799 11.130 2.654 1.00 90.75 166 SER A CA 1
ATOM 1280 C C . SER A 1 166 ? 5.613 11.640 1.831 1.00 90.75 166 SER A C 1
ATOM 1282 O O . SER A 1 166 ? 5.804 12.058 0.695 1.00 90.75 166 SER A O 1
ATOM 1284 N N . ILE A 1 167 ? 4.410 11.707 2.414 1.00 91.44 167 ILE A N 1
ATOM 1285 C CA . ILE A 1 167 ? 3.231 12.303 1.761 1.00 91.44 167 ILE A CA 1
ATOM 1286 C C . ILE A 1 167 ? 3.414 13.812 1.522 1.00 91.44 167 ILE A C 1
ATOM 1288 O O . ILE A 1 167 ? 3.082 14.314 0.452 1.00 91.44 167 ILE A O 1
ATOM 1292 N N . GLU A 1 168 ? 3.985 14.555 2.470 1.00 91.25 168 GLU A N 1
ATOM 1293 C CA . GLU A 1 168 ? 4.291 15.978 2.254 1.00 91.25 168 GLU A CA 1
ATOM 1294 C C . GLU A 1 168 ? 5.371 16.202 1.183 1.00 91.25 168 GLU A C 1
ATOM 1296 O O . GLU A 1 168 ? 5.300 17.161 0.409 1.00 91.25 168 GLU A O 1
ATOM 1301 N N . SER A 1 169 ? 6.342 15.292 1.092 1.00 88.12 169 SER A N 1
ATOM 1302 C CA . SER A 1 169 ? 7.364 15.307 0.038 1.00 88.12 169 SER A CA 1
ATOM 1303 C C . SER A 1 169 ? 6.742 15.027 -1.330 1.00 88.12 169 SER A C 1
ATOM 1305 O O . SER A 1 169 ? 7.022 15.747 -2.281 1.00 88.12 169 SER A O 1
ATOM 1307 N N . LEU A 1 170 ? 5.817 14.067 -1.407 1.00 88.19 170 LEU A N 1
ATOM 1308 C CA . LEU A 1 170 ? 5.007 13.805 -2.596 1.00 88.19 170 LEU A CA 1
ATOM 1309 C C . LEU A 1 170 ? 4.255 15.061 -3.056 1.00 88.19 170 LEU A C 1
ATOM 1311 O O . LEU A 1 170 ? 4.342 15.415 -4.229 1.00 88.19 170 LEU A O 1
ATOM 1315 N N . TYR A 1 171 ? 3.543 15.755 -2.156 1.00 89.69 171 TYR A N 1
ATOM 1316 C CA . TYR A 1 171 ? 2.881 17.012 -2.522 1.00 89.69 171 TYR A CA 1
ATOM 1317 C C . TYR A 1 171 ? 3.886 18.022 -3.069 1.00 89.69 171 TYR A C 1
ATOM 1319 O O . TYR A 1 171 ? 3.651 18.597 -4.122 1.00 89.69 171 TYR A O 1
ATOM 1327 N N . SER A 1 172 ? 5.012 18.207 -2.381 1.00 87.50 172 SER A N 1
ATOM 1328 C CA . SER A 1 172 ? 6.043 19.165 -2.789 1.00 87.50 172 SER A CA 1
ATOM 1329 C C . SER A 1 172 ? 6.609 18.849 -4.176 1.00 87.50 172 SER A C 1
ATOM 1331 O O . SER A 1 172 ? 6.797 19.767 -4.970 1.00 87.50 172 SER A O 1
ATOM 1333 N N . ASN A 1 173 ? 6.822 17.567 -4.487 1.00 84.12 173 ASN A N 1
ATOM 1334 C CA . ASN A 1 173 ? 7.322 17.112 -5.783 1.00 84.12 173 ASN A CA 1
ATOM 1335 C C . ASN A 1 173 ? 6.290 17.335 -6.894 1.00 84.12 173 ASN A C 1
ATOM 1337 O O . ASN A 1 173 ? 6.617 17.900 -7.934 1.00 84.12 173 ASN A O 1
ATOM 1341 N N . LEU A 1 174 ? 5.034 16.948 -6.655 1.00 82.88 174 LEU A N 1
ATOM 1342 C CA . LEU A 1 174 ? 3.962 17.057 -7.647 1.00 82.88 174 LEU A CA 1
ATOM 1343 C C . LEU A 1 174 ? 3.472 18.492 -7.862 1.00 82.88 174 LEU A C 1
ATOM 1345 O O . LEU A 1 174 ? 2.867 18.773 -8.889 1.00 82.88 174 LEU A O 1
ATOM 1349 N N . THR A 1 175 ? 3.707 19.403 -6.915 1.00 85.19 175 THR A N 1
ATOM 1350 C CA . THR A 1 175 ? 3.280 20.809 -7.015 1.00 85.19 175 THR A CA 1
ATOM 1351 C C . THR A 1 175 ? 4.442 21.784 -7.198 1.00 85.19 175 THR A C 1
ATOM 1353 O O . THR A 1 175 ? 4.252 22.985 -7.002 1.00 85.19 175 THR A O 1
ATOM 1356 N N . ALA A 1 176 ? 5.651 21.297 -7.495 1.00 81.44 176 ALA A N 1
ATOM 1357 C CA . ALA A 1 176 ? 6.809 22.151 -7.750 1.00 81.44 176 ALA A CA 1
ATOM 1358 C C . ALA A 1 176 ? 6.584 23.058 -8.978 1.00 81.44 176 ALA A C 1
ATOM 1360 O O . ALA A 1 176 ? 5.752 22.771 -9.840 1.00 81.44 176 ALA A O 1
ATOM 1361 N N . ASP A 1 177 ? 7.331 24.162 -9.073 1.00 66.38 177 ASP A N 1
ATOM 1362 C CA . ASP A 1 177 ? 7.204 25.104 -10.191 1.00 66.38 177 ASP A CA 1
ATOM 1363 C C . ASP A 1 177 ? 7.371 24.389 -11.545 1.00 66.38 177 ASP A C 1
ATOM 1365 O O . ASP A 1 177 ? 8.375 23.724 -11.797 1.00 66.38 177 ASP A O 1
ATOM 1369 N N . GLY A 1 178 ? 6.375 24.547 -12.423 1.00 64.19 178 GLY A N 1
ATOM 1370 C CA . GLY A 1 178 ? 6.320 23.882 -13.730 1.00 64.19 178 GLY A CA 1
ATOM 1371 C C . GLY A 1 178 ? 5.496 22.590 -13.766 1.00 64.19 178 GLY A C 1
ATOM 1372 O O . GLY A 1 178 ? 5.307 22.052 -14.853 1.00 64.19 178 GLY A O 1
ATOM 1373 N N . GLN A 1 179 ? 4.964 22.129 -12.631 1.00 69.44 179 GLN A N 1
ATOM 1374 C CA . GLN A 1 179 ? 4.099 20.950 -12.564 1.00 69.44 179 GLN A CA 1
ATOM 1375 C C . GLN A 1 179 ? 2.622 21.265 -12.828 1.00 69.44 179 GLN A C 1
ATOM 1377 O O . GLN A 1 179 ? 2.126 22.357 -12.541 1.00 69.44 179 GLN A O 1
ATOM 1382 N N . ALA A 1 180 ? 1.895 20.275 -13.354 1.00 72.75 180 ALA A N 1
ATOM 1383 C CA . ALA A 1 180 ? 0.477 20.400 -13.700 1.00 72.75 180 ALA A CA 1
ATOM 1384 C C . ALA A 1 180 ? -0.472 20.315 -12.490 1.00 72.75 180 ALA A C 1
ATOM 1386 O O . ALA A 1 180 ? -1.661 20.627 -12.614 1.00 72.75 180 ALA A O 1
ATOM 1387 N N . TRP A 1 181 ? 0.022 19.886 -11.325 1.00 82.50 181 TRP A N 1
ATOM 1388 C CA . TRP A 1 181 ? -0.822 19.545 -10.187 1.00 82.50 181 TRP A CA 1
ATOM 1389 C C . TRP A 1 181 ? -0.829 20.629 -9.107 1.00 82.50 181 TRP A C 1
ATOM 1391 O O . TRP A 1 181 ? 0.179 21.237 -8.763 1.00 82.50 181 TRP A O 1
ATOM 1401 N N . THR A 1 182 ? -2.000 20.835 -8.510 1.00 88.75 182 THR A N 1
ATOM 1402 C CA . THR A 1 182 ? -2.167 21.608 -7.272 1.00 88.75 182 THR A CA 1
ATOM 1403 C C . THR A 1 182 ? -2.278 20.665 -6.080 1.00 88.75 182 THR A C 1
ATOM 1405 O O . THR A 1 182 ? -2.717 19.524 -6.223 1.00 88.75 182 THR A O 1
ATOM 1408 N N . ARG A 1 183 ? -1.995 21.147 -4.864 1.00 91.94 183 ARG A N 1
ATOM 1409 C CA . ARG A 1 183 ? -2.179 20.334 -3.648 1.00 91.94 183 ARG A CA 1
ATOM 1410 C C . ARG A 1 183 ? -3.601 19.766 -3.535 1.00 91.94 183 ARG A C 1
ATOM 1412 O O . ARG A 1 183 ? -3.773 18.623 -3.133 1.00 91.94 183 ARG A O 1
ATOM 1419 N N . VAL A 1 184 ? -4.613 20.545 -3.927 1.00 92.31 184 VAL A N 1
ATOM 1420 C CA . VAL A 1 184 ? -6.025 20.125 -3.898 1.00 92.31 184 VAL A CA 1
ATOM 1421 C C . VAL A 1 184 ? -6.284 18.981 -4.878 1.00 92.31 184 VAL A C 1
ATOM 1423 O O . VAL A 1 184 ? -6.931 18.002 -4.516 1.00 92.31 184 VAL A O 1
ATOM 1426 N N . THR A 1 185 ? -5.763 19.075 -6.104 1.00 92.38 185 THR A N 1
ATOM 1427 C CA . THR A 1 185 ? -5.928 18.012 -7.107 1.00 92.38 185 THR A CA 1
ATOM 1428 C C . THR A 1 185 ? -5.146 16.755 -6.737 1.00 92.38 185 THR A C 1
ATOM 1430 O O . THR A 1 185 ? -5.664 15.661 -6.931 1.00 92.38 185 THR A O 1
ATOM 1433 N N . VAL A 1 186 ? -3.957 16.895 -6.134 1.00 91.12 186 VAL A N 1
ATOM 1434 C CA . VAL A 1 186 ? -3.202 15.751 -5.595 1.00 91.12 186 VAL A CA 1
ATOM 1435 C C . VAL A 1 186 ? -3.988 15.084 -4.463 1.00 91.12 186 VAL A C 1
ATOM 1437 O O . VAL A 1 186 ? -4.212 13.883 -4.490 1.00 91.12 186 VAL A O 1
ATOM 1440 N N . ALA A 1 187 ? -4.503 15.850 -3.500 1.00 93.81 187 ALA A N 1
ATOM 1441 C CA . ALA A 1 187 ? -5.245 15.291 -2.368 1.00 93.81 187 ALA A CA 1
ATOM 1442 C C . ALA A 1 187 ? -6.513 14.528 -2.801 1.00 93.81 187 ALA A C 1
ATOM 1444 O O . ALA A 1 187 ? -6.897 13.540 -2.170 1.00 93.81 187 ALA A O 1
ATOM 1445 N N . ALA A 1 188 ? -7.168 14.980 -3.872 1.00 94.19 188 ALA A N 1
ATOM 1446 C CA . ALA A 1 188 ? -8.367 14.349 -4.415 1.00 94.19 188 ALA A CA 1
ATOM 1447 C C . ALA A 1 188 ? -8.075 13.130 -5.309 1.00 94.19 188 ALA A C 1
ATOM 1449 O O . ALA A 1 188 ? -8.952 12.282 -5.478 1.00 94.19 188 ALA A O 1
ATOM 1450 N N . GLY A 1 189 ? -6.876 13.042 -5.888 1.00 91.81 189 GLY A N 1
ATOM 1451 C CA . GLY A 1 189 ? -6.493 11.980 -6.814 1.00 91.81 189 GLY A CA 1
ATOM 1452 C C . GLY A 1 189 ? -5.910 10.742 -6.132 1.00 91.81 189 GLY A C 1
ATOM 1453 O O . GLY A 1 189 ? -5.644 10.728 -4.929 1.00 91.81 189 GLY A O 1
ATOM 1454 N N . ARG A 1 190 ? -5.701 9.700 -6.937 1.00 92.31 190 ARG A N 1
ATOM 1455 C CA . ARG A 1 190 ? -5.006 8.454 -6.581 1.00 92.31 190 ARG A CA 1
ATOM 1456 C C . ARG A 1 190 ? -3.547 8.527 -7.016 1.00 92.31 190 ARG A C 1
ATOM 1458 O O . ARG A 1 190 ? -3.262 9.128 -8.046 1.00 92.31 190 ARG A O 1
ATOM 1465 N N . LEU A 1 191 ? -2.645 7.893 -6.274 1.00 87.50 191 LEU A N 1
ATOM 1466 C CA . LEU A 1 191 ? -1.217 7.895 -6.605 1.00 87.50 191 LEU A CA 1
ATOM 1467 C C . LEU A 1 191 ? -0.959 7.225 -7.950 1.00 87.50 191 LEU A C 1
ATOM 1469 O O . LEU A 1 191 ? -0.196 7.752 -8.754 1.00 87.50 191 LEU A O 1
ATOM 1473 N N . SER A 1 192 ? -1.632 6.101 -8.211 1.00 87.38 192 SER A N 1
ATOM 1474 C CA . SER A 1 192 ? -1.456 5.352 -9.459 1.00 87.38 192 SER A CA 1
ATOM 1475 C C . SER A 1 192 ? -1.907 6.104 -10.717 1.00 87.38 192 SER A C 1
ATOM 1477 O O . SER A 1 192 ? -1.476 5.760 -11.818 1.00 87.38 192 SER A O 1
ATOM 1479 N N . ASP A 1 193 ? -2.744 7.133 -10.557 1.00 87.00 193 ASP A N 1
ATOM 1480 C CA . ASP A 1 193 ? -3.269 7.961 -11.647 1.00 87.00 193 ASP A CA 1
ATOM 1481 C C . ASP A 1 193 ? -2.400 9.209 -11.912 1.00 87.00 193 ASP A C 1
ATOM 1483 O O . ASP A 1 193 ? -2.628 9.910 -12.896 1.00 87.00 193 ASP A O 1
ATOM 1487 N N . MET A 1 194 ? -1.427 9.516 -11.043 1.00 81.56 194 MET A N 1
ATOM 1488 C CA . MET A 1 194 ? -0.595 10.732 -11.124 1.00 81.56 194 MET A CA 1
ATOM 1489 C C . MET A 1 194 ? 0.722 10.543 -11.881 1.00 81.56 194 MET A C 1
ATOM 1491 O O . MET A 1 194 ? 1.504 11.485 -11.977 1.00 81.56 194 MET A O 1
ATOM 1495 N N . ASP A 1 195 ? 0.976 9.351 -12.411 1.00 74.75 195 ASP A N 1
ATOM 1496 C CA . ASP A 1 195 ? 2.141 9.087 -13.250 1.00 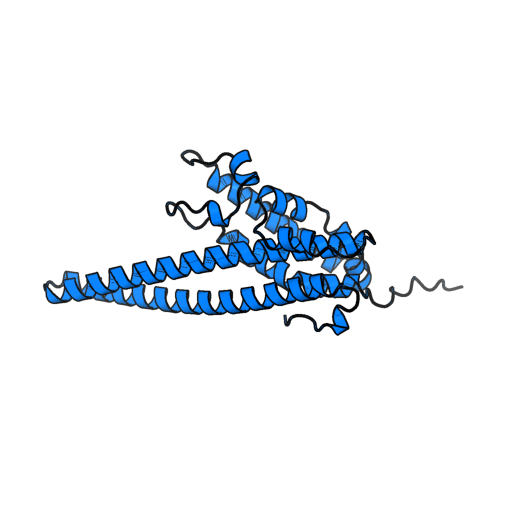74.75 195 ASP A CA 1
ATOM 1497 C C . ASP A 1 195 ? 1.900 9.574 -14.679 1.00 74.75 195 ASP A C 1
ATOM 1499 O O . ASP A 1 195 ? 1.105 9.002 -15.432 1.00 74.75 195 ASP A O 1
ATOM 1503 N N . ASP A 1 196 ? 2.586 10.660 -15.024 1.00 67.88 196 ASP A N 1
ATOM 1504 C CA . ASP A 1 196 ? 2.604 11.251 -16.357 1.00 67.88 196 ASP A CA 1
ATOM 1505 C C . ASP A 1 196 ? 3.830 10.824 -17.187 1.00 67.88 196 ASP A C 1
ATOM 1507 O O . ASP A 1 196 ? 4.029 11.341 -18.289 1.00 67.88 196 ASP A O 1
ATOM 1511 N N . GLY A 1 197 ? 4.648 9.893 -16.677 1.00 66.75 197 GLY A N 1
ATOM 1512 C CA . GLY A 1 197 ? 5.851 9.375 -17.331 1.00 66.75 197 GLY A CA 1
ATOM 1513 C C . GLY A 1 197 ? 6.973 10.399 -17.527 1.00 66.75 197 GLY A C 1
ATOM 1514 O O . GLY A 1 197 ? 7.932 10.113 -18.243 1.00 66.75 197 GLY A O 1
ATOM 1515 N N . THR A 1 198 ? 6.860 11.600 -16.948 1.00 60.78 198 THR A N 1
ATOM 1516 C CA . THR A 1 198 ? 7.815 12.700 -17.170 1.00 60.78 198 THR A CA 1
ATOM 1517 C C . THR A 1 198 ? 8.884 12.778 -16.076 1.00 60.78 198 THR A C 1
ATOM 1519 O O . THR A 1 198 ? 9.975 13.299 -16.314 1.00 60.78 198 THR A O 1
ATOM 1522 N N . TYR A 1 199 ? 8.598 12.244 -14.888 1.00 61.53 199 TYR A N 1
ATOM 1523 C CA . TYR A 1 199 ? 9.457 12.311 -13.705 1.00 61.53 199 TYR A CA 1
ATOM 1524 C C . TYR A 1 199 ? 9.613 10.937 -13.047 1.00 61.53 199 TYR A C 1
ATOM 1526 O O . TYR A 1 199 ? 8.843 10.025 -13.344 1.00 61.53 199 TYR A O 1
ATOM 1534 N N . ASP A 1 200 ? 10.596 10.814 -12.145 1.00 69.06 200 ASP A N 1
ATOM 1535 C CA . ASP A 1 200 ? 10.728 9.648 -11.262 1.00 69.06 200 ASP A CA 1
ATOM 1536 C C . ASP A 1 200 ? 9.380 9.345 -10.594 1.00 69.06 200 ASP A C 1
ATOM 1538 O O . ASP A 1 200 ? 8.657 10.268 -10.192 1.00 69.06 200 ASP A O 1
ATOM 1542 N N . GLU A 1 201 ? 9.041 8.061 -10.470 1.00 74.00 201 GLU A N 1
ATOM 1543 C CA . GLU A 1 201 ? 7.713 7.661 -10.034 1.00 74.00 201 GLU A CA 1
ATOM 1544 C C . GLU A 1 201 ? 7.374 8.266 -8.657 1.00 74.00 201 GLU A C 1
ATOM 1546 O O . GLU A 1 201 ? 8.095 8.047 -7.674 1.00 74.00 201 GLU A O 1
ATOM 1551 N N . PRO A 1 202 ? 6.236 8.977 -8.520 1.00 73.31 202 PRO A N 1
ATOM 1552 C CA . PRO A 1 202 ? 5.927 9.748 -7.313 1.00 73.31 202 PRO A CA 1
ATOM 1553 C C . PRO A 1 202 ? 5.766 8.876 -6.057 1.00 73.31 202 PRO A C 1
ATOM 1555 O O . PRO A 1 202 ? 5.805 9.365 -4.928 1.00 73.31 202 PRO A O 1
ATOM 1558 N N . TRP A 1 203 ? 5.585 7.569 -6.239 1.00 75.81 203 TRP A N 1
ATOM 1559 C CA . TRP A 1 203 ? 5.390 6.591 -5.178 1.00 75.81 203 TRP A CA 1
ATOM 1560 C C . TRP A 1 203 ? 6.667 5.856 -4.744 1.00 75.81 203 TRP A C 1
ATOM 1562 O O . TRP A 1 203 ? 6.595 5.088 -3.781 1.00 75.81 203 TRP A O 1
ATOM 1572 N N . ALA A 1 204 ? 7.818 6.070 -5.395 1.00 76.50 204 ALA A N 1
ATOM 1573 C CA . ALA A 1 204 ? 9.046 5.300 -5.156 1.00 76.50 204 ALA A CA 1
ATOM 1574 C C . ALA A 1 204 ? 9.477 5.288 -3.674 1.00 76.50 204 ALA A C 1
ATOM 1576 O O . ALA A 1 204 ? 9.777 4.232 -3.112 1.00 76.50 204 ALA A O 1
ATOM 1577 N N . ASP A 1 205 ? 9.403 6.441 -3.007 1.00 79.12 205 ASP A N 1
ATOM 1578 C CA . ASP A 1 205 ? 9.761 6.589 -1.589 1.00 79.12 205 ASP A CA 1
ATOM 1579 C C . ASP A 1 205 ? 8.610 6.271 -0.619 1.00 79.12 205 ASP A C 1
ATOM 1581 O O . ASP A 1 205 ? 8.808 6.180 0.598 1.00 79.12 205 ASP A O 1
ATOM 1585 N N . LEU A 1 206 ? 7.388 6.114 -1.136 1.00 85.00 206 LEU A N 1
ATOM 1586 C CA . LEU A 1 206 ? 6.175 5.945 -0.339 1.00 85.00 206 LEU A CA 1
ATOM 1587 C C . LEU A 1 206 ? 5.721 4.481 -0.254 1.00 85.00 206 LEU A C 1
ATOM 1589 O O . LEU A 1 206 ? 5.222 4.058 0.790 1.00 85.00 206 LEU A O 1
ATOM 1593 N N . VAL A 1 207 ? 5.920 3.683 -1.306 1.00 86.00 207 VAL A N 1
ATOM 1594 C CA . VAL A 1 207 ? 5.482 2.275 -1.337 1.00 86.00 207 VAL A CA 1
ATOM 1595 C C . VAL A 1 207 ? 6.193 1.416 -0.291 1.00 86.00 207 VAL A C 1
ATOM 1597 O O . VAL A 1 207 ? 5.487 0.754 0.469 1.00 86.00 207 VAL A O 1
ATOM 1600 N N . PRO A 1 208 ? 7.535 1.429 -0.150 1.00 88.44 208 PRO A N 1
ATOM 1601 C CA . PRO A 1 208 ? 8.205 0.577 0.833 1.00 88.44 208 PRO A CA 1
ATOM 1602 C C . PRO A 1 208 ? 7.724 0.769 2.287 1.00 88.44 208 PRO A C 1
ATOM 1604 O O . PRO A 1 208 ? 7.422 -0.231 2.949 1.00 88.44 208 PRO A O 1
ATOM 1607 N N . PRO A 1 209 ? 7.599 2.003 2.826 1.00 89.88 209 PRO A N 1
ATOM 1608 C CA . PRO A 1 209 ? 7.099 2.175 4.187 1.00 89.88 209 PRO A CA 1
ATOM 1609 C C . PRO A 1 209 ? 5.605 1.837 4.319 1.00 89.88 209 PRO A C 1
ATOM 1611 O O . PRO A 1 209 ? 5.207 1.297 5.354 1.00 89.88 209 PRO A O 1
ATOM 1614 N N . LEU A 1 210 ? 4.781 2.088 3.293 1.00 92.06 210 LEU A N 1
ATOM 1615 C CA . LEU A 1 210 ? 3.371 1.681 3.308 1.00 92.06 210 LEU A CA 1
ATOM 1616 C C . LEU A 1 210 ? 3.206 0.162 3.263 1.00 92.06 210 LEU A C 1
ATOM 1618 O O . LEU A 1 210 ? 2.340 -0.371 3.946 1.00 92.06 210 LEU A O 1
ATOM 1622 N N . LEU A 1 211 ? 4.048 -0.538 2.510 1.00 91.94 211 LEU A N 1
ATOM 1623 C CA . LEU A 1 211 ? 4.048 -1.992 2.417 1.00 91.94 211 LEU A CA 1
ATOM 1624 C C . LEU A 1 211 ? 4.403 -2.640 3.755 1.00 91.94 211 LEU A C 1
ATOM 1626 O O . LEU A 1 211 ? 3.786 -3.621 4.170 1.00 91.94 211 LEU A O 1
ATOM 1630 N N . ASN A 1 212 ? 5.365 -2.060 4.472 1.00 91.50 212 ASN A N 1
ATOM 1631 C CA . ASN A 1 212 ? 5.679 -2.495 5.825 1.00 91.50 212 ASN A CA 1
ATOM 1632 C C . ASN A 1 212 ? 4.475 -2.310 6.768 1.00 91.50 212 ASN A C 1
ATOM 1634 O O . ASN A 1 212 ? 4.131 -3.225 7.513 1.00 91.50 212 ASN A O 1
ATOM 1638 N N . LEU A 1 213 ? 3.792 -1.161 6.694 1.00 92.19 213 LEU A N 1
ATOM 1639 C CA . LEU A 1 213 ? 2.580 -0.909 7.478 1.00 92.19 213 LEU A CA 1
ATOM 1640 C C . LEU A 1 213 ? 1.440 -1.874 7.106 1.00 92.19 213 LEU A C 1
ATOM 1642 O O . LEU A 1 213 ? 0.797 -2.437 7.989 1.00 92.19 213 LEU A O 1
ATOM 1646 N N . ALA A 1 214 ? 1.219 -2.103 5.812 1.00 93.75 214 ALA A N 1
ATOM 1647 C CA . ALA A 1 214 ? 0.240 -3.046 5.283 1.00 93.75 214 ALA A CA 1
ATOM 1648 C C . ALA A 1 214 ? 0.433 -4.449 5.878 1.00 93.75 214 ALA A C 1
ATOM 1650 O O . ALA A 1 214 ? -0.488 -4.998 6.477 1.00 93.75 214 ALA A O 1
ATOM 1651 N N . ARG A 1 215 ? 1.661 -4.976 5.810 1.00 92.50 215 ARG A N 1
ATOM 1652 C CA . ARG A 1 215 ? 2.039 -6.288 6.363 1.00 92.50 215 ARG A CA 1
ATOM 1653 C C . ARG A 1 215 ? 1.998 -6.348 7.889 1.00 92.50 215 ARG A C 1
ATOM 1655 O O . ARG A 1 215 ? 1.868 -7.423 8.468 1.00 92.50 215 ARG A O 1
ATOM 1662 N N . GLN A 1 216 ? 2.134 -5.207 8.556 1.00 91.19 216 GLN A N 1
ATOM 1663 C CA . GLN A 1 216 ? 2.038 -5.115 10.007 1.00 91.19 216 GLN A CA 1
ATOM 1664 C C . GLN A 1 216 ? 0.579 -5.140 10.494 1.00 91.19 216 GLN A C 1
ATOM 1666 O O . GLN A 1 216 ? 0.304 -5.704 11.554 1.00 91.19 216 GLN A O 1
ATOM 1671 N N . ASN A 1 217 ? -0.366 -4.591 9.722 1.00 92.12 217 ASN A N 1
ATOM 1672 C CA . ASN A 1 217 ? -1.766 -4.438 10.133 1.00 92.12 217 ASN A CA 1
ATOM 1673 C C . ASN A 1 217 ? -2.435 -5.729 10.645 1.00 92.12 217 ASN A C 1
ATOM 1675 O O . ASN A 1 217 ? -3.045 -5.664 11.713 1.00 92.12 217 ASN A O 1
ATOM 1679 N N . PRO A 1 218 ? -2.332 -6.902 9.983 1.00 93.06 218 PRO A N 1
ATOM 1680 C CA . PRO A 1 218 ? -2.962 -8.127 10.485 1.00 93.06 218 PRO A CA 1
ATOM 1681 C C . PRO A 1 218 ? -2.491 -8.512 11.889 1.00 93.06 218 PRO A C 1
ATOM 1683 O O . PRO A 1 218 ? -3.275 -8.973 12.720 1.00 93.06 218 PRO A O 1
ATOM 1686 N N . TYR A 1 219 ? -1.213 -8.285 12.184 1.00 89.81 219 TYR A N 1
ATOM 1687 C CA . TYR A 1 219 ? -0.666 -8.555 13.503 1.00 89.81 219 TYR A CA 1
ATOM 1688 C C . TYR A 1 219 ? -1.190 -7.555 14.544 1.00 89.81 219 TYR A C 1
ATOM 1690 O O . TYR A 1 219 ? -1.607 -7.961 15.627 1.00 89.81 219 TYR A O 1
ATOM 1698 N N . GLU A 1 220 ? -1.260 -6.265 14.217 1.00 90.06 220 GLU A N 1
ATOM 1699 C CA . GLU A 1 220 ? -1.836 -5.261 15.127 1.00 90.06 220 GLU A CA 1
ATOM 1700 C C . GLU A 1 220 ? -3.318 -5.524 15.410 1.00 90.06 220 GLU A C 1
ATOM 1702 O O . GLU A 1 220 ? -3.777 -5.384 16.544 1.00 90.06 220 GLU A O 1
ATOM 1707 N N . ILE A 1 221 ? -4.059 -5.984 14.401 1.00 92.62 221 ILE A N 1
ATOM 1708 C CA . ILE A 1 221 ? -5.451 -6.415 14.543 1.00 92.62 221 ILE A CA 1
ATOM 1709 C C . ILE A 1 221 ? -5.542 -7.596 15.514 1.00 92.62 221 ILE A C 1
ATOM 1711 O O . ILE A 1 221 ? -6.424 -7.606 16.371 1.00 92.62 221 ILE A O 1
ATOM 1715 N N . SER A 1 222 ? -4.617 -8.559 15.438 1.00 90.62 222 SER A N 1
ATOM 1716 C CA . SER A 1 222 ? -4.583 -9.683 16.383 1.00 90.62 222 SER A CA 1
ATOM 1717 C C . SER A 1 222 ? -4.384 -9.223 17.832 1.00 90.62 222 SER A C 1
ATOM 1719 O O . SER A 1 222 ? -5.095 -9.685 18.720 1.00 90.62 222 SER A O 1
ATOM 1721 N N . VAL A 1 223 ? -3.506 -8.241 18.065 1.00 87.62 223 VAL A N 1
ATOM 1722 C CA . VAL A 1 223 ? -3.276 -7.662 19.399 1.00 87.62 223 VAL A CA 1
ATOM 1723 C C . VAL A 1 223 ? -4.496 -6.875 19.884 1.00 87.62 223 VAL A C 1
ATOM 1725 O O . VAL A 1 223 ? -4.811 -6.890 21.070 1.00 87.62 223 VAL A O 1
ATOM 1728 N N . ALA A 1 224 ? -5.202 -6.183 18.989 1.00 87.50 224 ALA A N 1
ATOM 1729 C CA . ALA A 1 224 ? -6.430 -5.475 19.343 1.00 87.50 224 ALA A CA 1
ATOM 1730 C C . ALA A 1 224 ? -7.584 -6.433 19.702 1.00 87.50 224 ALA A C 1
ATOM 1732 O O . ALA A 1 224 ? -8.430 -6.089 20.526 1.00 87.50 224 ALA A O 1
ATOM 1733 N N . LEU A 1 225 ? -7.619 -7.622 19.092 1.00 88.56 225 LEU A N 1
ATOM 1734 C CA . LEU A 1 225 ? -8.617 -8.663 19.354 1.00 88.56 225 LEU A CA 1
ATOM 1735 C C . LEU A 1 225 ? -8.343 -9.447 20.641 1.00 88.56 225 LEU A C 1
ATOM 1737 O O . LEU A 1 225 ? -9.286 -9.784 21.356 1.00 88.56 225 LEU A O 1
ATOM 1741 N N . ASP A 1 226 ? -7.073 -9.724 20.929 1.00 84.31 226 ASP A N 1
ATOM 1742 C CA . ASP A 1 226 ? -6.626 -10.395 22.146 1.00 84.31 226 ASP A CA 1
ATOM 1743 C C . ASP A 1 226 ? -5.402 -9.661 22.727 1.00 84.31 226 ASP A C 1
ATOM 1745 O O . ASP A 1 226 ? -4.257 -9.992 22.404 1.00 84.31 226 ASP A O 1
ATOM 1749 N N . PRO A 1 227 ? -5.613 -8.641 23.584 1.00 66.19 227 PRO A N 1
ATOM 1750 C CA . PRO A 1 227 ? -4.527 -7.823 24.128 1.00 66.19 227 PRO A 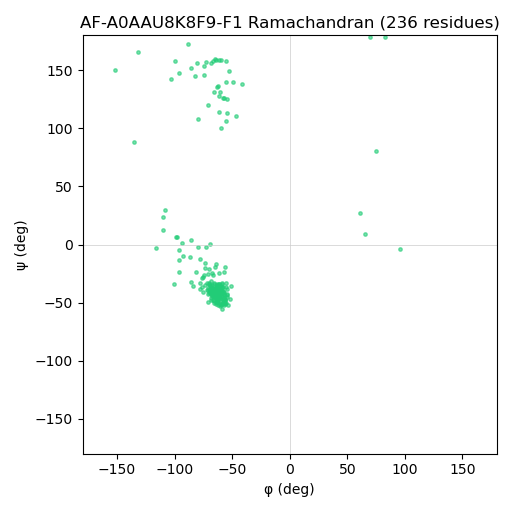CA 1
ATOM 1751 C C . PRO A 1 227 ? -3.619 -8.575 25.117 1.00 66.19 227 PRO A C 1
ATOM 1753 O O . PRO A 1 227 ? -2.670 -7.987 25.642 1.00 66.19 227 PRO A O 1
ATOM 1756 N N . GLY A 1 228 ? -3.880 -9.862 25.379 1.00 63.00 228 GLY A N 1
ATOM 1757 C CA . GLY A 1 228 ? -3.210 -10.635 26.415 1.00 63.00 228 GLY A CA 1
ATOM 1758 C C . GLY A 1 228 ? -3.596 -10.185 27.833 1.00 63.00 228 GLY A C 1
ATOM 1759 O O . GLY A 1 228 ? -4.397 -9.263 28.025 1.00 63.00 228 GLY A O 1
ATOM 1760 N N . PRO A 1 229 ? -3.062 -10.846 28.876 1.00 52.47 229 PRO A N 1
ATOM 1761 C CA . PRO A 1 229 ? -3.327 -10.452 30.253 1.00 52.47 229 PRO A CA 1
ATOM 1762 C C . PRO A 1 229 ? -2.728 -9.070 30.539 1.00 52.47 229 PRO A C 1
ATOM 1764 O O . PRO A 1 229 ? -1.554 -8.819 30.264 1.00 52.47 229 PRO A O 1
ATOM 1767 N N . ALA A 1 230 ? -3.533 -8.184 31.133 1.00 50.41 230 ALA A N 1
ATOM 1768 C CA . ALA A 1 230 ? -3.064 -6.881 31.591 1.00 50.41 230 ALA A CA 1
ATOM 1769 C C . ALA A 1 230 ? -1.872 -7.054 32.554 1.00 50.41 230 ALA A C 1
ATOM 1771 O O . ALA A 1 230 ? -1.903 -7.960 33.394 1.00 50.41 230 ALA A O 1
ATOM 1772 N N . PRO A 1 231 ? -0.834 -6.202 32.476 1.00 49.91 231 PRO A N 1
ATOM 1773 C CA . PRO A 1 231 ? 0.276 -6.272 33.413 1.00 49.91 231 PRO A CA 1
ATOM 1774 C C . PRO A 1 231 ? -0.250 -6.112 34.845 1.00 49.91 231 PRO A C 1
ATOM 1776 O O . PRO A 1 231 ? -0.958 -5.147 35.146 1.00 49.91 231 PRO A O 1
ATOM 1779 N N . ASP A 1 232 ? 0.086 -7.076 35.711 1.00 47.56 232 ASP A N 1
ATOM 1780 C CA . ASP A 1 232 ? -0.235 -7.069 37.142 1.00 47.56 232 ASP A CA 1
ATOM 1781 C C . ASP A 1 232 ? 0.117 -5.687 37.717 1.00 47.56 232 ASP A C 1
ATOM 1783 O O . ASP A 1 232 ? 1.289 -5.304 37.803 1.00 47.56 232 ASP A O 1
ATOM 1787 N N . GLY A 1 233 ? -0.909 -4.917 38.091 1.00 45.69 233 GLY A N 1
ATOM 1788 C CA . GLY A 1 233 ? -0.727 -3.615 38.723 1.00 45.69 233 GLY A CA 1
ATOM 1789 C C . GLY A 1 233 ? 0.151 -3.729 39.977 1.00 45.69 233 GLY A C 1
ATOM 1790 O O . GLY A 1 233 ? 0.259 -4.810 40.567 1.00 45.69 233 GLY A O 1
ATOM 1791 N N . PRO A 1 234 ? 0.790 -2.632 40.428 1.00 44.41 234 PRO A N 1
ATOM 1792 C CA . PRO A 1 234 ? 1.719 -2.679 41.548 1.00 44.41 234 PRO A CA 1
ATOM 1793 C C . PRO A 1 234 ? 1.035 -3.303 42.765 1.00 44.41 234 PRO A C 1
ATOM 1795 O O . PRO A 1 234 ? 0.093 -2.739 43.331 1.00 44.41 234 PRO A O 1
ATOM 1798 N N . ARG A 1 235 ? 1.512 -4.492 43.162 1.00 42.56 235 ARG A N 1
ATOM 1799 C CA . ARG A 1 235 ? 1.065 -5.187 44.371 1.00 42.56 235 ARG A CA 1
ATOM 1800 C C . ARG A 1 235 ? 1.251 -4.227 45.536 1.00 42.56 235 ARG A C 1
ATOM 1802 O O . ARG A 1 235 ? 2.381 -3.970 45.953 1.00 42.56 235 ARG A O 1
ATOM 1809 N N . ARG A 1 236 ? 0.144 -3.683 46.051 1.00 41.91 236 ARG A N 1
ATOM 1810 C CA . ARG A 1 236 ? 0.142 -2.902 47.288 1.00 41.91 236 ARG A CA 1
ATOM 1811 C C . ARG A 1 236 ? 0.662 -3.816 48.391 1.00 41.91 236 ARG A C 1
ATOM 1813 O O . ARG A 1 236 ? -0.070 -4.669 48.887 1.00 41.91 236 ARG A O 1
ATOM 1820 N N . ARG A 1 237 ? 1.941 -3.662 48.732 1.00 46.00 237 ARG A N 1
ATOM 1821 C CA . ARG A 1 237 ? 2.501 -4.219 49.959 1.00 46.00 237 ARG A CA 1
ATOM 1822 C C . ARG A 1 237 ? 1.738 -3.556 51.106 1.00 46.00 237 ARG A C 1
ATOM 1824 O O . ARG A 1 237 ? 1.760 -2.332 51.218 1.00 46.00 237 ARG A O 1
ATOM 1831 N N . ARG A 1 238 ? 0.969 -4.364 51.834 1.00 57.34 238 ARG A N 1
ATOM 1832 C CA . ARG A 1 238 ? 0.427 -3.992 53.141 1.00 57.34 238 ARG A CA 1
ATOM 1833 C C . ARG A 1 238 ? 1.544 -4.010 54.170 1.00 57.34 238 ARG A C 1
ATOM 1835 O O . ARG A 1 238 ? 2.457 -4.850 53.998 1.00 57.34 238 ARG A O 1
#

pLDDT: mean 86.61, std 12.32, range [41.91, 97.88]

Secondary structure (DSSP, 8-state):
-PPPPTTTTTTS-HHHHHHHHHHHHHHHHHHHHHHHHHHHHHHHHHHHHHHHHHHTT--HHHHHHHHHHHHHHHHHHHHHHHHHHHHHHHHHHHHHHHHHHHHHHHTTPPPPPHHHHHHHHSPPPHHHHHHHHHS-HHHHTHHHHHHH-HHHHHHHHHHHHHHHHHHHHHHHHHTSTT-S--HHHHHHS-GGG---SSSS-TTTTTHHHHHHHHHHHHHHHHHHH---SPP-------

Mean predicted aligned error: 7.0 Å